Protein AF-A0A1G2U5M7-F1 (afdb_monomer)

Organism: NCBI:txid1802760

pLDDT: mean 79.92, std 21.16, range [31.88, 98.44]

Secondary structure (DSSP, 8-state):
--------GGGTHHHHHHHHHS----------------S-TTSTTTTTGGG---------S--HHHHHHHHHHHTTTS--HHHHHHHHHHHHTTT---HHHHHHHHHHHHT--HHHHHH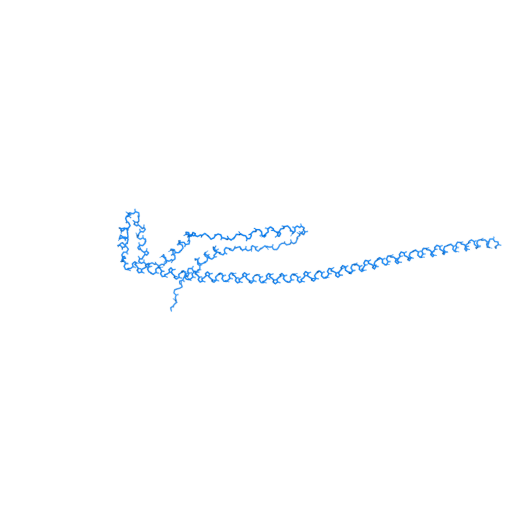HHHHHHHHHHHHHHHHHHHHHHHHHHHHHHHHHHHHHHHHHHHHHHHHHHHHHHHHHHHHHHHHHHHHHHHHHHHHHHHHHHHHHHHHHHHHHHHHHHHHHHHHHSTT-

Foldseek 3Di:
DDDPPPVDPCVPVVVVVCCVVVVDPPVPPDPDDDDDDDDDPPPVVVVVVVPPPCPDDPDPDDDPVNVVSLCCVLPVVDPFLQNQLVVQLVVCCVPDVDPVVSSVRSCVVSVHDPVRNVVRVVSSVVVSVVVVVVSVVSVVVSVVVVVVVVVVVVVVVVVVVVVVVVVVVVVVVVVVVVVVVVVVVVVVVVVVVVVVVVVVVVVVVVVVVVVVVVVVVVVVCCVVVVVD

Radius of gyration: 48.03 Å; Cα contacts (8 Å, |Δi|>4): 58; chains: 1; bounding box: 106×24×148 Å

Structure (mmCIF, N/CA/C/O backbone):
data_AF-A0A1G2U5M7-F1
#
_entry.id   AF-A0A1G2U5M7-F1
#
loop_
_atom_site.group_PDB
_atom_site.id
_atom_site.type_symbol
_atom_site.label_atom_id
_atom_site.label_alt_id
_atom_site.label_comp_id
_atom_site.label_asym_id
_atom_site.label_entity_id
_atom_site.label_seq_id
_atom_site.pdbx_PDB_ins_code
_atom_site.Cartn_x
_atom_site.Cartn_y
_atom_site.Cartn_z
_atom_site.occupancy
_atom_site.B_iso_or_equiv
_atom_site.auth_seq_id
_atom_site.auth_comp_id
_atom_site.auth_asym_id
_atom_site.auth_atom_id
_atom_site.pdbx_PDB_model_num
ATOM 1 N N . MET A 1 1 ? 45.749 12.597 -20.456 1.00 40.00 1 MET A N 1
ATOM 2 C CA . MET A 1 1 ? 44.777 13.029 -21.480 1.00 40.00 1 MET A CA 1
ATOM 3 C C . MET A 1 1 ? 43.403 12.577 -21.020 1.00 40.00 1 M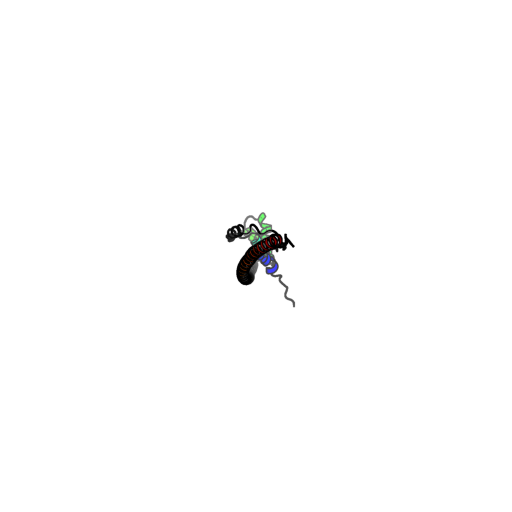ET A C 1
ATOM 5 O O . MET A 1 1 ? 43.297 11.403 -20.693 1.00 40.00 1 MET A O 1
ATOM 9 N N . PRO A 1 2 ? 42.412 13.470 -20.883 1.00 36.81 2 PRO A N 1
ATOM 10 C CA . PRO A 1 2 ? 41.055 13.068 -20.527 1.00 36.81 2 PRO A CA 1
ATOM 11 C C . PRO A 1 2 ? 40.401 12.361 -21.722 1.00 36.81 2 PRO A C 1
ATOM 13 O O . PRO A 1 2 ? 40.447 12.878 -22.838 1.00 36.81 2 PRO A O 1
ATOM 16 N N . GLU A 1 3 ? 39.835 11.175 -21.492 1.00 31.88 3 GLU A N 1
ATOM 17 C CA . GLU A 1 3 ? 38.978 10.489 -22.464 1.00 31.88 3 GLU A CA 1
ATOM 18 C C . GLU A 1 3 ? 37.832 11.419 -22.890 1.00 31.88 3 GLU A C 1
ATOM 20 O O . GLU A 1 3 ? 37.234 12.083 -22.034 1.00 31.88 3 GLU A O 1
ATOM 25 N N . PRO A 1 4 ? 37.495 11.491 -24.190 1.00 43.81 4 PRO A N 1
ATOM 26 C CA . PRO A 1 4 ? 36.285 12.169 -24.610 1.00 43.81 4 PRO A CA 1
ATOM 27 C C . PRO A 1 4 ? 35.100 11.427 -23.992 1.00 43.81 4 PRO A C 1
ATOM 29 O O . PRO A 1 4 ? 34.838 10.273 -24.322 1.00 43.81 4 PRO A O 1
ATOM 32 N N . GLN A 1 5 ? 34.395 12.103 -23.083 1.00 42.69 5 GLN A N 1
ATOM 33 C CA . GLN A 1 5 ? 33.108 11.669 -22.555 1.00 42.69 5 GLN A CA 1
ATOM 34 C C . GLN A 1 5 ? 32.129 11.548 -23.731 1.00 42.69 5 GLN A C 1
ATOM 36 O O . GLN A 1 5 ? 31.425 12.504 -24.065 1.00 42.69 5 GLN A O 1
ATOM 41 N N . ARG A 1 6 ? 32.098 10.381 -24.388 1.00 46.59 6 ARG A N 1
ATOM 42 C CA . ARG A 1 6 ? 30.953 9.956 -25.192 1.00 46.59 6 ARG A CA 1
ATOM 43 C C . ARG A 1 6 ? 29.777 9.990 -24.222 1.00 46.59 6 ARG A C 1
ATOM 45 O O . ARG A 1 6 ? 29.725 9.205 -23.280 1.00 46.59 6 ARG A O 1
ATOM 52 N N . LYS A 1 7 ? 28.910 10.995 -24.367 1.00 47.94 7 LYS A N 1
ATOM 53 C CA . LYS A 1 7 ? 27.639 11.075 -23.647 1.00 47.94 7 LYS A CA 1
ATOM 54 C C . LYS A 1 7 ? 26.853 9.847 -24.089 1.00 47.94 7 LYS A C 1
ATOM 56 O O . LYS A 1 7 ? 26.263 9.881 -25.158 1.00 47.94 7 LYS A O 1
ATOM 61 N N . SER A 1 8 ? 26.958 8.761 -23.328 1.00 50.66 8 SER A N 1
ATOM 62 C CA . SER A 1 8 ? 26.347 7.490 -23.680 1.00 50.66 8 SER A CA 1
ATOM 63 C C . SER A 1 8 ? 24.843 7.683 -23.863 1.00 50.66 8 SER A C 1
ATOM 65 O O . SER A 1 8 ? 24.171 8.328 -23.046 1.00 50.66 8 SER A O 1
ATOM 67 N N . PHE A 1 9 ? 24.339 7.124 -24.960 1.00 49.38 9 PHE A N 1
ATOM 68 C CA . PHE A 1 9 ? 22.936 6.967 -25.344 1.00 49.38 9 PHE A CA 1
ATOM 69 C C . PHE A 1 9 ? 21.996 6.661 -24.161 1.00 49.38 9 PHE A C 1
ATOM 71 O O . PHE A 1 9 ? 20.859 7.140 -24.100 1.00 49.38 9 PHE A O 1
ATOM 78 N N . LEU A 1 10 ? 22.512 5.965 -23.145 1.00 50.44 10 LEU A N 1
ATOM 79 C CA . LEU A 1 10 ? 21.854 5.624 -21.883 1.00 50.44 10 LEU A CA 1
ATOM 80 C C . LEU A 1 10 ? 21.209 6.804 -21.134 1.00 50.44 10 LEU A C 1
ATOM 82 O O . LEU A 1 10 ? 20.268 6.577 -20.375 1.00 50.44 10 LEU A O 1
ATOM 86 N N . ARG A 1 11 ? 21.646 8.054 -21.350 1.00 54.47 11 ARG A N 1
ATOM 87 C CA . ARG A 1 11 ? 21.034 9.221 -20.687 1.00 54.47 11 ARG A CA 1
ATOM 88 C C . ARG A 1 11 ? 19.857 9.846 -21.441 1.00 54.47 11 ARG A C 1
ATOM 90 O O . ARG A 1 11 ? 19.171 10.675 -20.868 1.00 54.47 11 ARG A O 1
ATOM 97 N N . ARG A 1 12 ? 19.629 9.515 -22.717 1.00 53.28 12 ARG A N 1
ATOM 98 C CA . ARG A 1 12 ? 18.484 10.049 -23.486 1.00 53.28 12 ARG A CA 1
ATOM 99 C C . ARG A 1 12 ? 17.616 8.943 -24.066 1.00 53.28 12 ARG A C 1
ATOM 101 O O . ARG A 1 12 ? 16.429 8.926 -23.775 1.00 53.28 12 ARG A O 1
ATOM 108 N N . GLY A 1 13 ? 18.195 7.992 -24.797 1.00 51.25 13 GLY A N 1
ATOM 109 C CA . GLY A 1 13 ? 17.457 6.840 -25.320 1.00 51.25 13 GLY A CA 1
ATOM 110 C C . GLY A 1 13 ? 17.006 5.908 -24.198 1.00 51.25 13 GLY A C 1
ATOM 111 O O . GLY A 1 13 ? 15.822 5.615 -24.072 1.00 51.25 13 GLY A O 1
ATOM 112 N N . GLY A 1 14 ? 17.923 5.539 -23.297 1.00 53.62 14 GLY A N 1
ATOM 113 C CA . GLY A 1 14 ? 17.607 4.685 -22.144 1.00 53.62 14 GLY A CA 1
ATOM 114 C C . GLY A 1 14 ? 16.576 5.286 -21.177 1.00 53.62 14 GLY A C 1
ATOM 115 O O . GLY A 1 14 ? 15.790 4.550 -20.587 1.00 53.62 14 GLY A O 1
ATOM 116 N N . GLU A 1 15 ? 16.532 6.615 -21.029 1.00 52.75 15 GLU A N 1
ATOM 117 C CA . GLU A 1 15 ? 15.496 7.298 -20.239 1.00 52.75 15 GLU A CA 1
ATOM 118 C C . GLU A 1 15 ? 14.129 7.283 -20.935 1.00 52.75 15 GLU A C 1
ATOM 120 O O . GLU A 1 15 ? 13.130 7.020 -20.271 1.00 52.75 15 GLU A O 1
ATOM 125 N N . ILE A 1 16 ? 14.075 7.489 -22.257 1.00 56.78 16 ILE A N 1
ATOM 126 C CA . ILE A 1 16 ? 12.822 7.441 -23.029 1.00 56.78 16 ILE A CA 1
ATOM 127 C C . ILE A 1 16 ? 12.230 6.022 -23.006 1.00 56.78 16 ILE A C 1
ATOM 129 O O . ILE A 1 16 ? 11.067 5.864 -22.645 1.00 56.78 16 ILE A O 1
ATOM 133 N N . PHE A 1 17 ? 13.028 4.982 -23.274 1.00 54.44 17 PHE A N 1
ATOM 134 C CA . PHE A 1 17 ? 12.552 3.589 -23.253 1.00 54.44 17 PHE A CA 1
ATOM 135 C C . PHE A 1 17 ? 12.137 3.108 -21.871 1.00 54.44 17 PHE A C 1
ATOM 137 O O . PHE A 1 17 ? 11.126 2.425 -21.717 1.00 54.44 17 PHE A O 1
ATOM 144 N N . ALA A 1 18 ? 12.903 3.459 -20.845 1.00 53.69 18 ALA A N 1
ATOM 145 C CA . ALA A 1 18 ? 12.560 3.049 -19.498 1.00 53.69 18 ALA A CA 1
ATOM 146 C C . ALA A 1 18 ? 11.332 3.784 -18.959 1.00 53.69 18 ALA A C 1
ATOM 148 O O . ALA A 1 18 ? 10.565 3.172 -18.228 1.00 53.69 18 ALA A O 1
ATOM 149 N N . ASN A 1 19 ? 11.114 5.050 -19.328 1.00 51.84 19 ASN A N 1
ATOM 150 C CA . ASN A 1 19 ? 9.884 5.756 -18.972 1.00 51.84 19 ASN A CA 1
ATOM 151 C C . ASN A 1 19 ? 8.669 5.208 -19.739 1.00 51.84 19 ASN A C 1
ATOM 153 O O . ASN A 1 19 ? 7.574 5.209 -19.186 1.00 51.84 19 ASN A O 1
ATOM 157 N N . LEU A 1 20 ? 8.865 4.696 -20.961 1.00 51.81 20 LEU A N 1
ATOM 158 C CA . LEU A 1 20 ? 7.811 4.089 -21.782 1.00 51.81 20 LEU A CA 1
ATOM 159 C C . LEU A 1 20 ? 7.401 2.687 -21.289 1.00 51.81 20 LEU A C 1
ATOM 161 O O . LEU A 1 20 ? 6.227 2.342 -21.307 1.00 51.81 20 LEU A O 1
ATOM 165 N N . ILE A 1 21 ? 8.352 1.873 -20.816 1.00 54.41 21 ILE A N 1
ATOM 166 C CA . ILE A 1 21 ? 8.077 0.514 -20.303 1.00 54.41 21 ILE A CA 1
ATOM 167 C C . ILE A 1 21 ? 7.662 0.530 -18.820 1.00 54.41 21 ILE A C 1
ATOM 169 O O . ILE A 1 21 ? 6.939 -0.357 -18.367 1.00 54.41 21 ILE A O 1
ATOM 173 N N . LEU A 1 22 ? 8.118 1.518 -18.042 1.00 54.53 22 LEU A N 1
ATOM 174 C CA . LEU A 1 22 ? 7.870 1.609 -16.598 1.00 54.53 22 LEU A CA 1
ATOM 175 C C . LEU A 1 22 ? 6.906 2.732 -16.223 1.00 54.53 22 LEU A C 1
ATOM 177 O O . LEU A 1 22 ? 7.011 3.177 -15.075 1.00 54.53 22 LEU A O 1
ATOM 181 N N . GLU A 1 23 ? 6.027 3.161 -17.150 1.00 51.38 23 GLU A N 1
ATOM 182 C CA . GLU A 1 23 ? 5.017 4.214 -16.957 1.00 51.38 23 GLU A CA 1
ATOM 183 C C . GLU A 1 23 ? 4.636 4.316 -15.483 1.00 51.38 23 GLU A C 1
ATOM 185 O O . GLU A 1 23 ? 4.015 3.431 -14.881 1.00 51.38 23 GLU A O 1
ATOM 190 N N . GLU A 1 24 ? 5.164 5.367 -14.863 1.00 46.72 24 GLU A N 1
ATOM 191 C CA . GLU A 1 24 ? 4.947 5.626 -13.464 1.00 46.72 24 GLU A CA 1
ATOM 192 C C . GLU A 1 24 ? 3.478 6.002 -13.308 1.00 46.72 24 GLU A C 1
ATOM 194 O O . GLU A 1 24 ? 3.089 7.151 -13.507 1.00 46.72 24 GLU A O 1
ATOM 199 N N . GLU A 1 25 ? 2.663 5.064 -12.826 1.00 40.78 25 GLU A N 1
ATOM 200 C CA . GLU A 1 25 ? 1.626 5.442 -11.877 1.00 40.78 25 GLU A CA 1
ATOM 201 C C . GLU A 1 25 ? 2.349 6.053 -10.672 1.00 40.78 25 GLU A C 1
ATOM 203 O O . GLU A 1 25 ? 2.645 5.390 -9.675 1.00 40.78 25 GLU A O 1
ATOM 208 N N . THR A 1 26 ? 2.713 7.333 -10.776 1.00 36.50 26 THR A N 1
ATOM 209 C CA . THR A 1 26 ? 3.029 8.131 -9.605 1.00 36.50 26 THR A CA 1
ATOM 210 C C . THR A 1 26 ? 1.770 8.090 -8.748 1.00 36.50 26 THR A C 1
ATOM 212 O O . THR A 1 26 ? 0.733 8.598 -9.193 1.00 36.50 26 THR A O 1
ATOM 215 N N . PRO A 1 27 ? 1.790 7.504 -7.538 1.00 37.81 27 PRO A N 1
ATOM 216 C CA . PRO A 1 27 ? 0.689 7.717 -6.630 1.00 37.81 27 PRO A CA 1
ATOM 217 C C . PRO A 1 27 ? 0.758 9.202 -6.291 1.00 37.81 27 PRO A C 1
ATOM 219 O O . PRO A 1 27 ? 1.658 9.641 -5.573 1.00 37.81 27 PRO A O 1
ATOM 222 N N . THR A 1 28 ? -0.150 9.996 -6.860 1.00 34.75 28 THR A N 1
ATOM 223 C CA . THR A 1 28 ? -0.371 11.373 -6.432 1.00 34.75 28 THR A CA 1
ATOM 224 C C . THR A 1 28 ? -0.497 11.338 -4.919 1.00 34.75 28 THR A C 1
ATOM 226 O O . THR A 1 28 ? -1.450 10.760 -4.391 1.00 34.75 28 THR A O 1
ATOM 229 N N . ALA A 1 29 ? 0.504 11.893 -4.235 1.00 40.34 29 ALA A N 1
ATOM 230 C CA . ALA A 1 29 ? 0.526 12.038 -2.795 1.00 40.34 29 ALA A CA 1
ATOM 231 C C . ALA A 1 29 ? -0.692 12.878 -2.400 1.00 40.34 29 ALA A C 1
ATOM 233 O O . ALA A 1 29 ? -0.689 14.108 -2.479 1.00 40.34 29 ALA A O 1
ATOM 234 N N . GLY A 1 30 ? -1.773 12.184 -2.049 1.00 36.53 30 GLY A N 1
ATOM 235 C CA . GLY A 1 30 ? -2.997 12.778 -1.556 1.00 36.53 30 GLY A CA 1
ATOM 236 C C . GLY A 1 30 ? -2.672 13.543 -0.286 1.00 36.53 30 GLY A C 1
ATOM 237 O O . GLY A 1 30 ? -2.309 12.955 0.732 1.00 36.53 30 GLY A O 1
ATOM 238 N N . LYS A 1 31 ? -2.789 14.870 -0.367 1.00 37.09 31 LYS A N 1
ATOM 239 C CA . LYS A 1 31 ? -2.815 15.762 0.788 1.00 37.09 31 LYS A CA 1
ATOM 240 C C . LYS A 1 31 ? -3.774 15.192 1.831 1.00 37.09 31 LYS A C 1
ATOM 242 O O . LYS A 1 31 ? -4.974 15.085 1.587 1.00 37.09 31 LYS A O 1
ATOM 247 N N . SER A 1 32 ? -3.221 14.876 2.997 1.00 41.19 32 SER A N 1
ATOM 248 C CA . SER A 1 32 ? -3.971 14.667 4.228 1.00 41.19 32 SER A CA 1
ATOM 249 C C . SER A 1 32 ? -4.793 15.923 4.521 1.00 41.19 32 SER A C 1
ATOM 251 O O . SER A 1 32 ? -4.252 16.967 4.884 1.00 41.19 32 SER A O 1
ATOM 253 N N . ALA A 1 33 ? -6.105 15.822 4.319 1.00 38.72 33 ALA A N 1
ATOM 254 C CA . ALA A 1 33 ? -7.089 16.756 4.831 1.00 38.72 33 ALA A CA 1
ATOM 255 C C . ALA A 1 33 ? -8.071 15.974 5.709 1.00 38.72 33 ALA A C 1
ATOM 257 O O . ALA A 1 33 ? -8.880 15.194 5.223 1.00 38.72 33 ALA A O 1
ATOM 258 N N . SER A 1 34 ? -7.905 16.184 7.015 1.00 38.38 34 SER A N 1
ATOM 259 C CA . SER A 1 34 ? -8.917 16.295 8.069 1.00 38.38 34 SER A CA 1
ATOM 260 C C . SER A 1 34 ? -10.208 15.462 7.987 1.00 38.38 34 SER A C 1
ATOM 262 O O . SER A 1 34 ? -11.036 15.595 7.093 1.00 38.38 34 SER A O 1
ATOM 264 N N . ALA A 1 35 ? -10.423 14.726 9.077 1.00 47.53 35 ALA A N 1
ATOM 265 C CA . ALA A 1 35 ? -11.611 13.990 9.486 1.00 47.53 35 ALA A CA 1
ATOM 266 C C . ALA A 1 35 ? -12.972 14.666 9.213 1.00 47.53 35 ALA A C 1
ATOM 268 O O . ALA A 1 35 ? -13.198 15.797 9.637 1.00 47.53 35 ALA A O 1
ATOM 269 N N . ALA A 1 36 ? -13.914 13.896 8.649 1.00 42.38 36 ALA A N 1
ATOM 270 C CA . ALA A 1 36 ? -15.304 13.785 9.113 1.00 42.38 36 ALA A CA 1
ATOM 271 C C . ALA A 1 36 ? -16.075 12.689 8.341 1.00 42.38 36 ALA A C 1
ATOM 273 O O . ALA A 1 36 ? -15.979 12.588 7.124 1.00 42.38 36 ALA A O 1
ATOM 274 N N . LYS A 1 37 ? -16.927 11.960 9.079 1.00 41.28 37 LYS A N 1
ATOM 275 C CA . LYS A 1 37 ? -18.008 11.042 8.650 1.00 41.28 37 LYS A CA 1
ATOM 276 C C . LYS A 1 37 ? -17.642 9.617 8.208 1.00 41.28 37 LYS A C 1
ATOM 278 O O . LYS A 1 37 ? -17.597 9.257 7.038 1.00 41.28 37 LYS A O 1
ATOM 283 N N . SER A 1 38 ? -17.592 8.758 9.224 1.00 52.31 38 SER A N 1
ATOM 284 C CA . SER A 1 38 ? -17.887 7.327 9.173 1.00 52.31 38 SER A CA 1
ATOM 285 C C . SER A 1 38 ? -19.385 7.060 8.947 1.00 52.31 38 SER A C 1
ATOM 287 O O . SER A 1 38 ? -20.169 7.166 9.886 1.00 52.31 38 SER A O 1
ATOM 289 N N . ALA A 1 39 ? -19.776 6.691 7.724 1.00 44.97 39 ALA A N 1
ATOM 290 C CA . ALA A 1 39 ? -20.936 5.836 7.414 1.00 44.97 39 ALA A CA 1
ATOM 291 C C . ALA A 1 39 ? -20.975 5.577 5.895 1.00 44.97 39 ALA A C 1
ATOM 293 O O . ALA A 1 39 ? -21.587 6.333 5.151 1.00 44.97 39 ALA A O 1
ATOM 294 N N . GLY A 1 40 ? -20.280 4.538 5.420 1.00 43.59 40 GLY A N 1
ATOM 295 C CA . GLY A 1 40 ? -20.308 4.167 3.993 1.00 43.59 40 GLY A CA 1
ATOM 296 C C . GLY A 1 40 ? -19.168 3.272 3.493 1.00 43.59 40 GLY A C 1
ATOM 297 O O . GLY A 1 40 ? -19.165 2.870 2.337 1.00 43.59 40 GLY A O 1
ATOM 298 N N . ALA A 1 41 ? -18.200 2.915 4.340 1.00 46.66 41 ALA A N 1
ATOM 299 C CA . ALA A 1 41 ? -16.942 2.299 3.902 1.00 46.66 41 ALA A CA 1
ATOM 300 C C . ALA A 1 41 ? -16.976 0.775 3.631 1.00 46.66 41 ALA A C 1
ATOM 302 O O . ALA A 1 41 ? -15.917 0.171 3.502 1.00 46.66 41 ALA A O 1
ATOM 303 N N . ARG A 1 42 ? -18.147 0.122 3.546 1.00 49.59 42 ARG A N 1
ATOM 304 C CA . ARG A 1 42 ? -18.215 -1.336 3.287 1.00 49.59 42 ARG A CA 1
ATOM 305 C C . ARG A 1 42 ? -18.451 -1.725 1.827 1.00 49.59 42 ARG A C 1
ATOM 307 O O . ARG A 1 42 ? -18.170 -2.864 1.480 1.00 49.59 42 ARG A O 1
ATOM 314 N N . THR A 1 43 ? -18.871 -0.803 0.962 1.00 46.91 43 THR A N 1
ATOM 315 C CA . THR A 1 43 ? -19.163 -1.124 -0.450 1.00 46.91 43 THR A CA 1
ATOM 316 C C . THR A 1 43 ? -18.031 -0.739 -1.411 1.00 46.91 43 THR A C 1
ATOM 318 O O . THR A 1 43 ? -17.948 -1.285 -2.501 1.00 46.91 43 THR A O 1
ATOM 321 N N . ALA A 1 44 ? -17.102 0.132 -1.000 1.00 47.62 44 ALA A N 1
ATOM 322 C CA . ALA A 1 44 ? -16.028 0.632 -1.869 1.00 47.62 44 ALA A CA 1
ATOM 323 C C . ALA A 1 44 ? -14.781 -0.278 -1.954 1.00 47.62 44 ALA A C 1
ATOM 325 O O . ALA A 1 44 ? -13.897 -0.031 -2.770 1.00 47.62 44 ALA A O 1
ATOM 326 N N . VAL A 1 45 ? -14.682 -1.321 -1.118 1.00 48.78 45 VAL A N 1
ATOM 327 C CA . VAL A 1 45 ? -13.509 -2.221 -1.100 1.00 48.78 45 VAL A CA 1
ATOM 328 C C . VAL A 1 45 ? -13.635 -3.350 -2.132 1.00 48.78 45 VAL A C 1
ATOM 330 O O . VAL A 1 45 ? -12.617 -3.821 -2.629 1.00 48.78 45 VAL A O 1
ATOM 333 N N . MET A 1 46 ? -14.854 -3.744 -2.527 1.00 48.47 46 MET A N 1
ATOM 334 C CA . MET A 1 46 ? -15.039 -4.772 -3.565 1.00 48.47 46 MET A CA 1
ATOM 335 C C . MET A 1 46 ? -14.902 -4.240 -4.997 1.00 48.47 46 MET A C 1
ATOM 337 O O . MET A 1 46 ? -14.482 -4.995 -5.867 1.00 48.47 46 MET A O 1
ATOM 341 N N . ASP A 1 47 ? -15.143 -2.949 -5.236 1.00 39.94 47 ASP A N 1
ATOM 342 C CA . ASP A 1 47 ? -15.068 -2.372 -6.590 1.00 39.94 47 ASP A CA 1
ATOM 343 C C . ASP A 1 47 ? -13.625 -2.173 -7.096 1.00 39.94 47 ASP A C 1
ATOM 345 O O . ASP A 1 47 ? -13.380 -2.098 -8.296 1.00 39.94 47 ASP A O 1
ATOM 349 N N . ARG A 1 48 ? -12.627 -2.151 -6.199 1.00 48.53 48 ARG A N 1
ATOM 350 C CA . ARG A 1 48 ? -11.205 -2.033 -6.584 1.00 48.53 48 ARG A CA 1
ATOM 351 C C . ARG A 1 48 ? -10.534 -3.359 -6.938 1.00 48.53 48 ARG A C 1
ATOM 353 O O . ARG A 1 48 ? -9.450 -3.349 -7.512 1.00 48.53 48 ARG A O 1
ATOM 360 N N . VAL A 1 49 ? -11.153 -4.498 -6.623 1.00 47.22 49 VAL A N 1
ATOM 361 C CA . VAL A 1 49 ? -10.594 -5.820 -6.964 1.00 47.22 49 VAL A CA 1
ATOM 362 C C . VAL A 1 49 ? -10.845 -6.168 -8.441 1.00 47.22 49 VAL A C 1
ATOM 364 O O . VAL A 1 49 ? -10.115 -6.975 -9.006 1.00 47.22 49 VAL A O 1
ATOM 367 N N . ALA A 1 50 ? -11.795 -5.498 -9.104 1.00 43.03 50 ALA A N 1
ATOM 368 C CA . ALA A 1 50 ? -12.152 -5.742 -10.504 1.00 43.03 50 ALA A CA 1
ATOM 369 C C . ALA A 1 50 ? -11.255 -5.032 -11.545 1.00 43.03 50 ALA A C 1
ATOM 371 O O . ALA A 1 50 ? -11.401 -5.278 -12.737 1.00 43.03 50 ALA A O 1
ATOM 372 N N . GLN A 1 51 ? -10.315 -4.173 -11.132 1.00 46.56 51 GLN A N 1
ATOM 373 C CA . GLN A 1 51 ? -9.452 -3.399 -12.045 1.00 46.56 51 GLN A CA 1
ATOM 374 C C . GLN A 1 51 ? -8.064 -4.017 -12.294 1.00 46.56 51 GLN A C 1
ATOM 376 O O . GLN A 1 51 ? -7.192 -3.370 -12.865 1.00 46.56 51 GLN A O 1
ATOM 381 N N . ARG A 1 52 ? -7.832 -5.268 -11.875 1.00 45.28 52 ARG A N 1
ATOM 382 C CA . ARG A 1 52 ? -6.490 -5.875 -11.844 1.00 45.28 52 ARG A CA 1
ATOM 383 C C . ARG A 1 52 ? -6.181 -6.845 -12.992 1.00 45.28 52 ARG A C 1
ATOM 385 O O . ARG A 1 52 ? -5.327 -7.701 -12.819 1.00 45.28 52 ARG A O 1
ATOM 392 N N . ASP A 1 53 ? -6.832 -6.681 -14.142 1.00 40.19 53 ASP A N 1
ATOM 393 C CA . ASP A 1 53 ? -6.599 -7.492 -15.352 1.00 40.19 53 ASP A CA 1
ATOM 394 C C . ASP A 1 53 ? -6.354 -6.627 -16.606 1.00 40.19 53 ASP A C 1
ATOM 396 O O . ASP A 1 53 ? -6.844 -6.904 -17.698 1.00 40.19 53 ASP A O 1
ATOM 400 N N . MET A 1 54 ? -5.547 -5.569 -16.480 1.00 44.47 54 MET A N 1
ATOM 401 C CA . MET A 1 54 ? -4.843 -4.993 -17.635 1.00 44.47 54 MET A CA 1
ATOM 402 C C . MET A 1 54 ? -3.410 -5.519 -17.657 1.00 44.47 54 MET A C 1
ATOM 404 O O . MET A 1 54 ? -2.448 -4.807 -17.383 1.00 44.47 54 MET A O 1
ATOM 408 N N . VAL A 1 55 ? -3.266 -6.808 -17.975 1.00 46.09 55 VAL A N 1
ATOM 409 C CA . VAL A 1 55 ? -1.993 -7.324 -18.486 1.00 46.09 55 VAL A CA 1
ATOM 410 C C . VAL A 1 55 ? -1.790 -6.653 -19.840 1.00 46.09 55 VAL A C 1
ATOM 412 O O . VAL A 1 55 ? -2.522 -6.924 -20.792 1.00 46.09 55 VAL A O 1
ATOM 415 N N . SER A 1 56 ? -0.859 -5.700 -19.867 1.00 50.91 56 SER A N 1
ATOM 416 C CA . SER A 1 56 ? -0.524 -4.895 -21.036 1.00 50.91 56 SER A CA 1
ATOM 417 C C . SER A 1 56 ? -0.310 -5.801 -22.249 1.00 50.91 56 SER A C 1
ATOM 419 O O . SER A 1 56 ? 0.502 -6.730 -22.210 1.00 50.91 56 SER A O 1
ATOM 421 N N . ARG A 1 57 ? -1.093 -5.576 -23.308 1.00 50.97 57 ARG A N 1
ATOM 422 C CA . ARG A 1 57 ? -0.902 -6.252 -24.591 1.00 50.97 57 ARG A CA 1
ATOM 423 C C . ARG A 1 57 ? 0.407 -5.725 -25.159 1.00 50.97 57 ARG A C 1
ATOM 425 O O . ARG A 1 57 ? 0.492 -4.553 -25.507 1.00 50.97 57 ARG A O 1
ATOM 432 N N . VAL A 1 58 ? 1.421 -6.580 -25.211 1.00 53.19 58 VAL A N 1
ATOM 433 C CA . VAL A 1 58 ? 2.663 -6.283 -25.924 1.00 53.19 58 VAL A CA 1
ATOM 434 C C . VAL A 1 58 ? 2.285 -6.080 -27.390 1.00 53.19 58 VAL A C 1
ATOM 436 O O . VAL A 1 58 ? 1.759 -6.992 -28.026 1.00 53.19 58 VAL A O 1
ATOM 439 N N . HIS A 1 59 ? 2.459 -4.862 -27.895 1.00 55.00 59 HIS A N 1
ATOM 440 C CA . HIS A 1 59 ? 2.382 -4.602 -29.324 1.00 55.00 59 HIS A CA 1
ATOM 441 C C . HIS A 1 59 ? 3.692 -5.096 -29.943 1.00 55.00 59 HIS A C 1
ATOM 443 O O . HIS A 1 59 ? 4.748 -4.538 -29.671 1.00 55.00 59 HIS A O 1
ATOM 449 N N . ASP A 1 60 ? 3.619 -6.140 -30.771 1.00 57.53 60 ASP A N 1
ATOM 450 C CA . ASP A 1 60 ? 4.756 -6.685 -31.535 1.00 57.53 60 ASP A CA 1
ATOM 451 C C . ASP A 1 60 ? 5.180 -5.772 -32.712 1.00 57.53 60 ASP A C 1
ATOM 453 O O . ASP A 1 60 ? 5.877 -6.201 -33.633 1.00 57.53 60 ASP A O 1
ATOM 457 N N . GLU A 1 61 ? 4.740 -4.513 -32.724 1.00 76.38 61 GLU A N 1
ATOM 458 C CA . GLU A 1 61 ? 5.047 -3.556 -33.783 1.00 76.38 61 GLU A CA 1
ATOM 459 C C . GLU A 1 61 ? 6.319 -2.774 -33.446 1.00 76.38 61 GLU A C 1
ATOM 461 O O . GLU A 1 61 ? 6.536 -2.350 -32.310 1.00 76.38 61 GLU A O 1
ATOM 466 N N . VAL A 1 62 ? 7.180 -2.584 -34.451 1.00 75.12 62 VAL A N 1
ATOM 467 C CA . VAL A 1 62 ? 8.352 -1.714 -34.324 1.00 75.12 62 VAL A CA 1
ATOM 468 C C . VAL A 1 62 ? 7.855 -0.279 -34.256 1.00 75.12 62 VAL A C 1
ATOM 470 O O . VAL A 1 62 ? 7.366 0.263 -35.246 1.00 75.12 62 VAL A O 1
ATOM 473 N N . ASP A 1 63 ? 7.991 0.322 -33.084 1.00 81.19 63 ASP A N 1
ATOM 474 C CA . ASP A 1 63 ? 7.687 1.726 -32.866 1.00 81.19 63 ASP A CA 1
ATOM 475 C C . ASP A 1 63 ? 8.573 2.618 -33.763 1.00 81.19 63 ASP A C 1
ATOM 477 O O . ASP A 1 63 ? 9.796 2.449 -33.841 1.00 81.19 63 ASP A O 1
ATOM 481 N N . ALA A 1 64 ? 7.944 3.533 -34.503 1.00 81.69 64 ALA A N 1
ATOM 482 C CA . ALA A 1 64 ? 8.632 4.359 -35.495 1.00 81.69 64 ALA A CA 1
ATOM 483 C C . ALA A 1 64 ? 9.652 5.298 -34.834 1.00 81.69 64 ALA A C 1
ATOM 485 O O . ALA A 1 64 ? 10.760 5.458 -35.352 1.00 81.69 64 ALA A O 1
ATOM 486 N N . ASP A 1 65 ? 9.314 5.830 -33.658 1.00 79.06 65 ASP A N 1
ATOM 487 C CA . ASP A 1 65 ? 10.186 6.713 -32.883 1.00 79.06 65 ASP A CA 1
ATOM 488 C C . ASP A 1 65 ? 11.424 5.948 -32.386 1.00 79.06 65 ASP A C 1
ATOM 490 O O . ASP A 1 65 ? 12.549 6.450 -32.429 1.00 79.06 65 ASP A O 1
ATOM 494 N N . THR A 1 66 ? 11.238 4.686 -31.991 1.00 78.81 66 THR A N 1
ATOM 495 C CA . THR A 1 66 ? 12.312 3.759 -31.612 1.00 78.81 66 THR A CA 1
ATOM 496 C C . THR A 1 66 ? 13.288 3.509 -32.753 1.00 78.81 66 THR A C 1
ATOM 498 O O . THR A 1 66 ? 14.507 3.567 -32.562 1.00 78.81 66 THR A O 1
ATOM 501 N N . LEU A 1 67 ? 12.765 3.232 -33.948 1.00 83.62 67 LEU A N 1
ATOM 502 C CA . LEU A 1 67 ? 13.592 3.002 -35.126 1.00 83.62 67 LEU A CA 1
ATOM 503 C C . LEU A 1 67 ? 14.349 4.272 -35.532 1.00 83.62 67 LEU A C 1
ATOM 505 O O . LEU A 1 67 ? 15.536 4.196 -35.857 1.00 83.62 67 LEU A O 1
ATOM 509 N N . GLU A 1 68 ? 13.693 5.434 -35.484 1.00 84.12 68 GLU A N 1
ATOM 510 C CA . GLU A 1 68 ? 14.324 6.717 -35.791 1.00 84.12 68 GLU A CA 1
ATOM 511 C C . GLU A 1 68 ? 15.443 7.047 -34.793 1.00 84.12 68 GLU A C 1
ATOM 513 O O . GLU A 1 68 ? 16.550 7.397 -35.209 1.00 84.12 68 GLU A O 1
ATOM 518 N N . ALA A 1 69 ? 15.204 6.866 -33.492 1.00 80.81 69 ALA A N 1
ATOM 519 C CA . ALA A 1 69 ? 16.214 7.081 -32.458 1.00 80.81 69 ALA A CA 1
ATOM 520 C C . ALA A 1 69 ? 17.434 6.164 -32.651 1.00 80.81 69 ALA A C 1
ATOM 522 O O . ALA A 1 69 ? 18.577 6.619 -32.558 1.00 80.81 69 ALA A O 1
ATOM 523 N N . LEU A 1 70 ? 17.205 4.888 -32.980 1.00 83.38 70 LEU A N 1
ATOM 524 C CA . LEU A 1 70 ? 18.278 3.934 -33.254 1.00 83.38 70 LEU A CA 1
ATOM 525 C C . LEU A 1 70 ? 19.061 4.311 -34.519 1.00 83.38 70 LEU A C 1
ATOM 527 O O . LEU A 1 70 ? 20.285 4.204 -34.542 1.00 83.38 70 LEU A O 1
ATOM 531 N N . HIS A 1 71 ? 18.380 4.784 -35.564 1.00 83.88 71 HIS A N 1
ATOM 532 C CA . HIS A 1 71 ? 19.031 5.251 -36.785 1.00 83.88 71 HIS A CA 1
ATOM 533 C C . HIS A 1 71 ? 19.892 6.497 -36.525 1.00 83.88 71 HIS A C 1
ATOM 535 O O . HIS A 1 71 ? 21.042 6.559 -36.966 1.00 83.88 71 HIS A O 1
ATOM 541 N N . GLN A 1 72 ? 19.382 7.471 -35.767 1.00 82.31 72 GLN A N 1
ATOM 542 C CA . GLN A 1 72 ? 20.150 8.659 -35.390 1.00 82.31 72 GLN A CA 1
ATOM 543 C C . GLN A 1 72 ? 21.405 8.294 -34.582 1.00 82.31 72 GLN A C 1
ATOM 545 O O . GLN A 1 72 ? 22.488 8.798 -34.879 1.00 82.31 72 GLN A O 1
ATOM 550 N N . GLU A 1 73 ? 21.295 7.382 -33.617 1.00 78.88 73 GLU A N 1
ATOM 551 C CA . GLU A 1 73 ? 22.421 7.039 -32.744 1.00 78.88 73 GLU A CA 1
ATOM 552 C C . GLU A 1 73 ? 23.420 6.079 -33.396 1.00 78.88 73 GLU A C 1
ATOM 554 O O . GLU A 1 73 ? 24.624 6.235 -33.242 1.00 78.88 73 GLU A O 1
ATOM 559 N N . VAL A 1 74 ? 22.967 5.072 -34.137 1.00 83.12 74 VAL A N 1
ATOM 560 C CA . VAL A 1 74 ? 23.873 4.052 -34.686 1.00 83.12 74 VAL A CA 1
ATOM 561 C C . VAL A 1 74 ? 24.441 4.487 -36.029 1.00 83.12 74 VAL A C 1
ATOM 563 O O . VAL A 1 74 ? 25.618 4.248 -36.308 1.00 83.12 74 VAL A O 1
ATOM 566 N N . VAL A 1 75 ? 23.617 5.100 -36.881 1.00 82.75 75 VAL A N 1
ATOM 567 C CA . VAL A 1 75 ? 24.010 5.463 -38.246 1.00 82.75 75 VAL A CA 1
ATOM 568 C C . VAL A 1 75 ? 24.546 6.887 -38.281 1.00 82.75 75 VAL A C 1
ATOM 570 O O . VAL A 1 75 ? 25.649 7.087 -38.775 1.00 82.75 75 VAL A O 1
ATOM 573 N N . LEU A 1 76 ? 23.826 7.869 -37.731 1.00 83.56 76 LEU A N 1
ATOM 574 C CA . LEU A 1 76 ? 24.193 9.286 -37.880 1.00 83.56 76 LEU A CA 1
ATOM 575 C C . LEU A 1 76 ? 25.204 9.806 -36.843 1.00 83.56 76 LEU A C 1
ATOM 577 O O . LEU A 1 76 ? 25.741 10.899 -37.032 1.00 83.56 76 LEU A O 1
ATOM 581 N N . SER A 1 77 ? 25.514 9.050 -35.784 1.00 80.94 77 SER A N 1
ATOM 582 C CA . SER A 1 77 ? 26.500 9.469 -34.771 1.00 80.94 77 SER A CA 1
ATOM 583 C C . SER A 1 77 ? 27.939 9.504 -35.286 1.00 80.94 77 SER A C 1
ATOM 585 O O . SER A 1 77 ? 28.758 10.280 -34.786 1.00 80.94 77 SER A O 1
ATOM 587 N N . GLU A 1 78 ? 28.260 8.693 -36.297 1.00 83.50 78 GLU A N 1
ATOM 588 C CA . GLU A 1 78 ? 29.586 8.636 -36.899 1.00 83.50 78 GLU A CA 1
ATOM 589 C C . GLU A 1 78 ? 29.542 9.076 -38.365 1.00 83.50 78 GLU A C 1
ATOM 591 O O . GLU A 1 78 ? 28.859 8.496 -39.206 1.00 83.50 78 GLU A O 1
ATOM 596 N N . HIS A 1 79 ? 30.348 10.081 -38.708 1.00 86.12 79 HIS A N 1
ATOM 597 C CA . HIS A 1 79 ? 30.518 10.514 -40.092 1.00 86.12 79 HIS A CA 1
ATOM 598 C C . HIS A 1 79 ? 31.440 9.534 -40.844 1.00 86.12 79 HIS A C 1
ATOM 600 O O . HIS A 1 79 ? 32.654 9.737 -40.940 1.00 86.12 79 HIS A O 1
ATOM 606 N N . THR A 1 80 ? 30.880 8.430 -41.338 1.00 90.88 80 THR A N 1
ATOM 607 C CA . THR A 1 80 ? 31.602 7.366 -42.048 1.00 90.88 80 THR A CA 1
ATOM 608 C C . THR A 1 80 ? 31.430 7.466 -43.567 1.00 90.88 80 THR A C 1
ATOM 610 O O . THR A 1 80 ? 30.572 8.183 -44.072 1.00 90.88 80 THR A O 1
ATOM 613 N N . ASP A 1 81 ? 32.218 6.696 -44.327 1.00 89.69 81 ASP A N 1
ATOM 614 C CA . ASP A 1 81 ? 32.001 6.548 -45.775 1.00 89.69 81 ASP A CA 1
ATOM 615 C C . ASP A 1 81 ? 30.569 6.077 -46.104 1.00 89.69 81 ASP A C 1
ATOM 617 O O . ASP A 1 81 ? 30.039 6.420 -47.158 1.00 89.69 81 ASP A O 1
ATOM 621 N N . PHE A 1 82 ? 29.934 5.312 -45.205 1.00 92.12 82 PHE A N 1
ATOM 622 C CA . PHE A 1 82 ? 28.560 4.845 -45.377 1.00 92.12 82 PHE A CA 1
ATOM 623 C C . PHE A 1 82 ? 27.536 5.971 -45.205 1.00 92.12 82 PHE A C 1
ATOM 625 O O . PHE A 1 82 ? 26.614 6.050 -46.010 1.00 92.12 82 PHE A O 1
ATOM 632 N N . THR A 1 83 ? 27.693 6.870 -44.228 1.00 91.88 83 THR A N 1
ATOM 633 C CA . THR A 1 83 ? 26.723 7.962 -44.024 1.00 91.88 83 THR A CA 1
ATOM 634 C C . THR A 1 83 ? 26.762 8.990 -45.148 1.00 91.88 83 THR A C 1
ATOM 636 O O . THR A 1 83 ? 25.710 9.409 -45.622 1.00 91.88 83 THR A O 1
ATOM 639 N N . ILE A 1 84 ? 27.956 9.317 -45.656 1.00 92.44 84 ILE A N 1
ATOM 640 C CA . ILE A 1 84 ? 28.119 10.175 -46.842 1.00 92.44 84 ILE A CA 1
ATOM 641 C C . ILE A 1 84 ? 27.466 9.515 -48.061 1.00 92.44 84 ILE A C 1
ATOM 643 O O . ILE A 1 84 ? 26.735 10.158 -48.811 1.00 92.44 84 ILE A O 1
ATOM 647 N N . PHE A 1 85 ? 27.726 8.221 -48.266 1.00 94.25 85 PHE A N 1
ATOM 648 C CA . PHE A 1 85 ? 27.114 7.448 -49.343 1.00 94.25 85 PHE A CA 1
ATOM 649 C C . PHE A 1 85 ? 25.584 7.429 -49.240 1.00 94.25 85 PHE A C 1
ATOM 651 O O . PHE A 1 85 ? 24.911 7.666 -50.240 1.00 94.25 85 PHE A O 1
ATOM 658 N N . HIS A 1 86 ? 25.044 7.210 -48.041 1.00 92.19 86 HIS A N 1
ATOM 659 C CA . HIS A 1 86 ? 23.608 7.206 -47.777 1.00 92.19 86 HIS A CA 1
ATOM 660 C C . HIS A 1 86 ? 22.973 8.574 -48.064 1.00 92.19 86 HIS A C 1
ATOM 662 O O . HIS A 1 86 ? 21.945 8.649 -48.729 1.00 92.19 86 HIS A O 1
ATOM 668 N N . GLU A 1 87 ? 23.611 9.671 -47.647 1.00 92.75 87 GLU A N 1
ATOM 669 C CA . GLU A 1 87 ? 23.158 11.032 -47.962 1.00 92.75 87 GLU A CA 1
ATOM 670 C C . GLU A 1 87 ? 23.105 11.277 -49.481 1.00 92.75 87 GLU A C 1
ATOM 672 O O . GLU A 1 87 ? 22.133 11.836 -49.991 1.00 92.75 87 GLU A O 1
ATOM 677 N N . LYS A 1 88 ? 24.127 10.828 -50.227 1.00 93.75 88 LYS A N 1
ATOM 678 C CA . LYS A 1 88 ? 24.146 10.946 -51.696 1.00 93.75 88 LYS A CA 1
ATOM 679 C C . LYS A 1 88 ? 23.114 10.057 -52.373 1.00 93.75 88 LYS A C 1
ATOM 681 O O . LYS A 1 88 ? 22.548 10.463 -53.384 1.00 93.75 88 LYS A O 1
ATOM 686 N N . MET A 1 89 ? 22.849 8.879 -51.820 1.00 94.31 89 MET A N 1
ATOM 687 C CA . MET A 1 89 ? 21.796 7.990 -52.300 1.00 94.31 89 MET A CA 1
ATOM 688 C C . MET A 1 89 ? 20.416 8.642 -52.148 1.00 94.31 89 MET A C 1
ATOM 690 O O . MET A 1 89 ? 19.676 8.696 -53.125 1.00 94.31 89 MET A O 1
ATOM 694 N N . GLU A 1 90 ? 20.102 9.215 -50.983 1.00 93.00 90 GLU A N 1
ATOM 695 C CA . GLU A 1 90 ? 18.832 9.923 -50.760 1.00 93.00 90 GLU A CA 1
ATOM 696 C C . GLU A 1 90 ? 18.690 11.158 -51.670 1.00 93.00 90 GLU A C 1
ATOM 698 O O . GLU A 1 90 ? 17.639 11.360 -52.268 1.00 93.00 90 GLU A O 1
ATOM 703 N N . GLN A 1 91 ? 19.763 11.934 -51.881 1.00 94.44 91 GLN A N 1
ATOM 704 C CA . GLN A 1 91 ? 19.757 13.091 -52.797 1.00 94.44 91 GLN A CA 1
ATOM 705 C C . GLN A 1 91 ? 19.480 12.724 -54.263 1.00 94.44 91 GLN A C 1
ATOM 707 O O . GLN A 1 91 ? 18.939 13.535 -55.012 1.00 94.44 91 GLN A O 1
ATOM 712 N N . LEU A 1 92 ? 19.897 11.533 -54.698 1.00 93.62 92 LEU A N 1
ATOM 713 C CA . LEU A 1 92 ? 19.777 11.080 -56.087 1.00 93.62 92 LEU A CA 1
ATOM 714 C C . LEU A 1 92 ? 18.530 10.222 -56.339 1.00 93.62 92 LEU A C 1
ATOM 716 O O . LEU A 1 92 ? 18.219 9.942 -57.501 1.00 93.62 92 LEU A O 1
ATOM 720 N N . ARG A 1 93 ? 17.817 9.823 -55.280 1.00 95.25 93 ARG A N 1
ATOM 721 C CA . ARG A 1 93 ? 16.689 8.884 -55.326 1.00 95.25 93 ARG A CA 1
ATOM 722 C C . ARG A 1 93 ? 15.549 9.347 -56.234 1.00 95.25 93 ARG A C 1
ATOM 724 O O . ARG A 1 93 ? 14.969 8.529 -56.940 1.00 95.25 93 ARG A O 1
ATOM 731 N N . ASP A 1 94 ? 15.288 10.651 -56.275 1.00 93.69 94 ASP A N 1
ATOM 732 C CA . ASP A 1 94 ? 14.228 11.238 -57.108 1.00 93.69 94 ASP A CA 1
ATOM 733 C C . ASP A 1 94 ? 14.625 11.385 -58.588 1.00 93.69 94 ASP A C 1
ATOM 735 O O . ASP A 1 94 ? 13.774 11.591 -59.452 1.00 93.69 94 ASP A O 1
ATOM 739 N N . VAL A 1 95 ? 15.924 11.297 -58.898 1.00 94.75 95 VAL A N 1
ATOM 740 C CA . VAL A 1 95 ? 16.474 11.539 -60.243 1.00 94.75 95 VAL A CA 1
ATOM 741 C C . VAL A 1 95 ? 16.782 10.231 -60.970 1.00 94.75 95 VAL A C 1
ATOM 743 O O . VAL A 1 95 ? 16.652 10.158 -62.193 1.00 94.75 95 VAL A O 1
ATOM 746 N N . ILE A 1 96 ? 17.205 9.198 -60.238 1.00 93.75 96 ILE A N 1
ATOM 747 C CA . ILE A 1 96 ? 17.628 7.913 -60.799 1.00 93.75 96 ILE A CA 1
ATOM 748 C C . ILE A 1 96 ? 16.676 6.813 -60.302 1.00 93.75 96 ILE A C 1
ATOM 750 O O . ILE A 1 96 ? 16.812 6.372 -59.163 1.00 93.75 96 ILE A O 1
ATOM 754 N N . PRO A 1 97 ? 15.738 6.334 -61.143 1.00 89.44 97 PRO A N 1
ATOM 755 C CA . PRO A 1 97 ? 14.754 5.331 -60.734 1.00 89.44 97 PRO A CA 1
ATOM 756 C C . PRO A 1 97 ? 15.330 3.910 -60.642 1.00 89.44 97 PRO A C 1
ATOM 758 O O . PRO A 1 97 ? 14.747 3.057 -59.980 1.00 89.44 97 PRO A O 1
ATOM 761 N N . ASP A 1 98 ? 16.450 3.636 -61.320 1.00 95.56 98 ASP A N 1
ATOM 762 C CA . ASP A 1 98 ? 17.119 2.334 -61.279 1.00 95.56 98 ASP A CA 1
ATOM 763 C C . ASP A 1 98 ? 18.073 2.237 -60.079 1.00 95.56 98 ASP A C 1
ATOM 765 O O . ASP A 1 98 ? 19.031 3.005 -59.973 1.00 95.56 98 ASP A O 1
ATOM 769 N N . GLU A 1 99 ? 17.842 1.258 -59.201 1.00 92.88 99 GLU A N 1
ATOM 770 C CA . GLU A 1 99 ? 18.589 1.072 -57.951 1.00 92.88 99 GLU A CA 1
ATOM 771 C C . GLU A 1 99 ? 20.081 0.797 -58.197 1.00 92.88 99 GLU A C 1
ATOM 773 O O . GLU A 1 99 ? 20.944 1.377 -57.539 1.00 92.88 99 GLU A O 1
ATOM 778 N N . ALA A 1 100 ? 20.420 -0.033 -59.186 1.00 93.94 100 ALA A N 1
ATOM 779 C CA . ALA A 1 100 ? 21.817 -0.357 -59.476 1.00 93.94 100 ALA A CA 1
ATOM 780 C C . ALA A 1 100 ? 22.598 0.883 -59.943 1.00 93.94 100 ALA A C 1
ATOM 782 O O . ALA A 1 100 ? 23.719 1.139 -59.484 1.00 93.94 100 ALA A O 1
ATOM 783 N N . THR A 1 101 ? 21.990 1.683 -60.821 1.00 95.06 101 THR A N 1
ATOM 784 C CA . THR A 1 101 ? 22.552 2.954 -61.287 1.00 95.06 101 THR A CA 1
ATOM 785 C C . THR A 1 101 ? 22.624 3.984 -60.157 1.00 95.06 101 THR A C 1
ATOM 787 O O . THR A 1 101 ? 23.630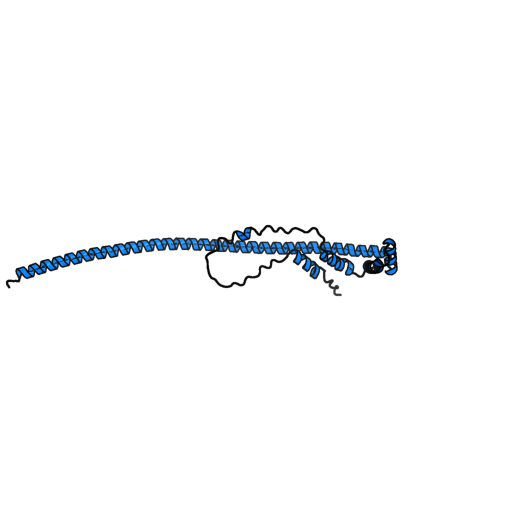 4.691 -60.055 1.00 95.06 101 THR A O 1
ATOM 790 N N . LEU A 1 102 ? 21.621 4.034 -59.272 1.00 94.38 102 LEU A N 1
ATOM 791 C CA . LEU A 1 102 ? 21.589 4.908 -58.096 1.00 94.38 102 LEU A CA 1
ATOM 792 C C . LEU A 1 102 ? 22.752 4.606 -57.144 1.00 94.38 102 LEU A C 1
ATOM 794 O O . LEU A 1 102 ? 23.513 5.508 -56.798 1.00 94.38 102 LEU A O 1
ATOM 798 N N . PHE A 1 103 ? 22.954 3.337 -56.782 1.00 94.38 103 PHE A N 1
ATOM 799 C CA . PHE A 1 103 ? 24.059 2.913 -55.918 1.00 94.38 103 PHE A CA 1
ATOM 800 C C . PHE A 1 103 ? 25.425 3.207 -56.551 1.00 94.38 103 PHE A C 1
ATOM 802 O O . PHE A 1 103 ? 26.333 3.703 -55.879 1.00 94.38 103 PHE A O 1
ATOM 809 N N . ALA A 1 104 ? 25.590 2.945 -57.853 1.00 93.38 104 ALA A N 1
ATOM 810 C CA . ALA A 1 104 ? 26.835 3.242 -58.560 1.00 93.38 104 ALA A CA 1
ATOM 811 C C . ALA A 1 104 ? 27.127 4.755 -58.612 1.00 93.38 104 ALA A C 1
ATOM 813 O O . ALA A 1 104 ? 28.271 5.175 -58.409 1.00 93.38 104 ALA A O 1
ATOM 814 N N . ALA A 1 105 ? 26.100 5.578 -58.848 1.00 94.50 105 ALA A N 1
ATOM 815 C CA . ALA A 1 105 ? 26.207 7.033 -58.853 1.00 94.50 105 ALA A CA 1
ATOM 816 C C . ALA A 1 105 ? 26.503 7.594 -57.452 1.00 94.50 105 ALA A C 1
ATOM 818 O O . ALA A 1 105 ? 27.406 8.422 -57.307 1.00 94.50 105 ALA A O 1
ATOM 819 N N . ALA A 1 106 ? 25.820 7.108 -56.414 1.00 94.06 106 ALA A N 1
ATOM 820 C CA . ALA A 1 106 ? 26.054 7.494 -55.024 1.00 94.06 106 ALA A CA 1
ATOM 821 C C . ALA A 1 106 ? 27.484 7.149 -54.569 1.00 94.06 106 ALA A C 1
ATOM 823 O O . ALA A 1 106 ? 28.178 8.008 -54.036 1.00 94.06 106 ALA A O 1
ATOM 824 N N . ALA A 1 107 ? 27.989 5.948 -54.876 1.00 93.50 107 ALA A N 1
ATOM 825 C CA . ALA A 1 107 ? 29.360 5.552 -54.528 1.00 93.50 107 ALA A CA 1
ATOM 826 C C . ALA A 1 107 ? 30.422 6.392 -55.259 1.00 93.50 107 ALA A C 1
ATOM 828 O O . ALA A 1 107 ? 31.453 6.755 -54.689 1.00 93.50 107 ALA A O 1
ATOM 829 N N . LYS A 1 108 ? 30.168 6.735 -56.530 1.00 94.69 108 LYS A N 1
ATOM 830 C CA . LYS A 1 108 ? 31.066 7.589 -57.319 1.00 94.69 108 LYS A CA 1
ATOM 831 C C . LYS A 1 108 ? 31.081 9.030 -56.805 1.00 94.69 108 LYS A C 1
ATOM 833 O O . LYS A 1 108 ? 32.150 9.631 -56.747 1.00 94.69 108 LYS A O 1
ATOM 838 N N . THR A 1 109 ? 29.921 9.578 -56.441 1.00 93.69 109 THR A N 1
ATOM 839 C CA . THR A 1 109 ? 29.785 10.952 -55.924 1.00 93.69 109 THR A CA 1
ATOM 840 C C . THR A 1 109 ? 30.292 11.093 -54.490 1.00 93.69 109 THR A C 1
ATOM 842 O O . THR A 1 109 ? 30.874 12.125 -54.165 1.00 93.69 109 THR A O 1
ATOM 845 N N . SER A 1 110 ? 30.155 10.056 -53.656 1.00 92.81 110 SER A N 1
ATOM 846 C CA . SER A 1 110 ? 30.719 10.019 -52.300 1.00 92.81 110 SER A CA 1
ATOM 847 C C . SER A 1 110 ? 32.229 9.747 -52.274 1.00 92.81 110 SER A C 1
ATOM 849 O O . SER A 1 110 ? 32.865 9.905 -51.234 1.00 92.81 110 SER A O 1
ATOM 851 N N . GLY A 1 111 ? 32.827 9.320 -53.395 1.00 93.50 111 GLY A N 1
ATOM 852 C CA . GLY A 1 111 ? 34.243 8.938 -53.466 1.00 93.50 111 GLY A CA 1
ATOM 853 C C . GLY A 1 111 ? 34.578 7.658 -52.686 1.00 93.50 111 GLY A C 1
ATOM 854 O O . GLY A 1 111 ? 35.748 7.396 -52.384 1.00 93.50 111 GLY A O 1
ATOM 855 N N . SER A 1 112 ? 33.569 6.854 -52.344 1.00 92.94 112 SER A N 1
ATOM 856 C CA . SER A 1 112 ? 33.719 5.662 -51.510 1.00 92.94 112 SER A CA 1
ATOM 857 C C . SER A 1 112 ? 33.888 4.413 -52.375 1.00 92.94 112 SER A C 1
ATOM 859 O O . SER A 1 112 ? 33.127 4.159 -53.306 1.00 92.94 112 SER A O 1
ATOM 861 N N . SER A 1 113 ? 34.884 3.581 -52.060 1.00 94.31 113 SER A N 1
ATOM 862 C CA . SER A 1 113 ? 35.029 2.269 -52.700 1.00 94.31 113 SER A CA 1
ATOM 863 C C . SER A 1 113 ? 34.134 1.231 -52.019 1.00 94.31 113 SER A C 1
ATOM 865 O O . SER A 1 113 ? 33.818 1.355 -50.835 1.00 94.31 113 SER A O 1
ATOM 867 N N . LYS A 1 114 ? 33.794 0.142 -52.725 1.00 92.50 114 LYS A N 1
ATOM 868 C CA . LYS A 1 114 ? 33.042 -0.989 -52.145 1.00 92.50 114 LYS A CA 1
ATOM 869 C C . LYS A 1 114 ? 33.663 -1.489 -50.833 1.00 92.50 114 LYS A C 1
ATOM 871 O O . LYS A 1 114 ? 32.943 -1.735 -49.875 1.00 92.50 114 LYS A O 1
ATOM 876 N N . ALA A 1 115 ? 34.992 -1.608 -50.775 1.00 93.75 115 ALA A N 1
ATOM 877 C CA . ALA A 1 115 ? 35.696 -2.058 -49.574 1.00 93.75 115 ALA A CA 1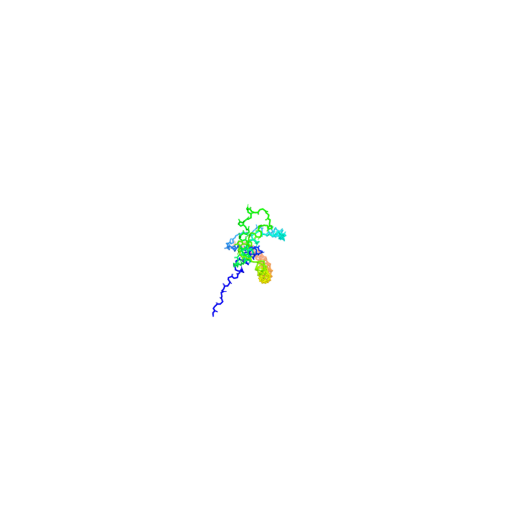
ATOM 878 C C . ALA A 1 115 ? 35.509 -1.094 -48.387 1.00 93.75 115 ALA A C 1
ATOM 880 O O . ALA A 1 115 ? 35.285 -1.545 -47.266 1.00 93.75 115 ALA A O 1
ATOM 881 N N . LYS A 1 116 ? 35.544 0.223 -48.639 1.00 91.75 116 LYS A N 1
ATOM 882 C CA . LYS A 1 116 ? 35.294 1.250 -47.618 1.00 91.75 116 LYS A CA 1
ATOM 883 C C . LYS A 1 116 ? 33.853 1.219 -47.112 1.00 91.75 116 LYS A C 1
ATOM 885 O O . LYS A 1 116 ? 33.645 1.243 -45.905 1.00 91.75 116 LYS A O 1
ATOM 890 N N . LEU A 1 117 ? 32.876 1.087 -48.014 1.00 91.00 117 LEU A N 1
ATOM 891 C CA . LEU A 1 117 ? 31.458 0.989 -47.651 1.00 91.00 117 LEU A CA 1
ATOM 892 C C . LEU A 1 117 ? 31.170 -0.262 -46.817 1.00 91.00 117 LEU A C 1
ATOM 894 O O . LEU A 1 117 ? 30.558 -0.158 -45.762 1.00 91.00 117 LEU A O 1
ATOM 898 N N . VAL A 1 118 ? 31.676 -1.428 -47.232 1.00 93.19 118 VAL A N 1
ATOM 899 C CA . VAL A 1 118 ? 31.516 -2.679 -46.469 1.00 93.19 118 VAL A CA 1
ATOM 900 C C . VAL A 1 118 ? 32.170 -2.572 -45.089 1.00 93.19 118 VAL A C 1
ATOM 902 O O . VAL A 1 118 ? 31.576 -2.988 -44.097 1.00 93.19 118 VAL A O 1
ATOM 905 N N . SER A 1 119 ? 33.364 -1.977 -44.996 1.00 92.44 119 SER A N 1
ATOM 906 C CA . SER A 1 119 ? 34.027 -1.745 -43.708 1.00 92.44 119 SER A CA 1
ATOM 907 C C . SER A 1 119 ? 33.245 -0.773 -42.815 1.00 92.44 119 SER A C 1
ATOM 909 O O . SER A 1 119 ? 33.112 -1.022 -41.619 1.00 92.44 119 SER A O 1
ATOM 911 N N . ALA A 1 120 ? 32.693 0.306 -43.377 1.00 91.00 120 ALA A N 1
ATOM 912 C CA . ALA A 1 120 ? 31.867 1.263 -42.645 1.00 91.00 120 ALA A CA 1
ATOM 913 C C . ALA A 1 120 ? 30.557 0.633 -42.143 1.00 91.00 120 ALA A C 1
ATOM 915 O O . ALA A 1 120 ? 30.238 0.775 -40.967 1.00 91.00 120 ALA A O 1
ATOM 916 N N . VAL A 1 121 ? 29.856 -0.140 -42.981 1.00 90.19 121 VAL A N 1
ATOM 917 C CA . VAL A 1 121 ? 28.672 -0.916 -42.567 1.00 90.19 121 VAL A CA 1
ATOM 918 C C . VAL A 1 121 ? 29.027 -1.896 -41.449 1.00 90.19 121 VAL A C 1
ATOM 920 O O . VAL A 1 121 ? 28.312 -1.971 -40.455 1.00 90.19 121 VAL A O 1
ATOM 923 N N . GLY A 1 122 ? 30.163 -2.595 -41.555 1.00 90.44 122 GLY A N 1
ATOM 924 C CA . GLY A 1 122 ? 30.650 -3.482 -40.497 1.00 90.44 122 GLY A CA 1
ATOM 925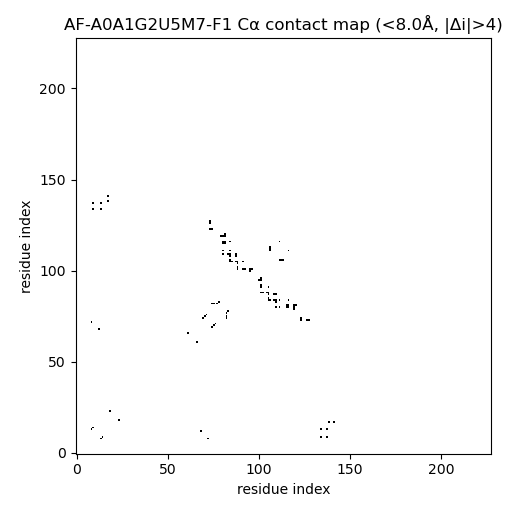 C C . GLY A 1 122 ? 30.840 -2.769 -39.153 1.00 90.44 122 GLY A C 1
ATOM 926 O O . GLY A 1 122 ? 30.469 -3.320 -38.118 1.00 90.44 122 GLY A O 1
ATOM 927 N N . ARG A 1 123 ? 31.342 -1.525 -39.160 1.00 88.81 123 ARG A N 1
ATOM 928 C CA . ARG A 1 123 ? 31.451 -0.701 -37.944 1.00 88.81 123 ARG A CA 1
ATOM 929 C C . ARG A 1 123 ? 30.086 -0.331 -37.365 1.00 88.81 123 ARG A C 1
ATOM 931 O O . ARG A 1 123 ? 29.896 -0.504 -36.167 1.00 88.81 123 ARG A O 1
ATOM 938 N N . HIS A 1 124 ? 29.131 0.106 -38.190 1.00 86.19 124 HIS A N 1
ATOM 939 C CA . HIS A 1 124 ? 27.774 0.414 -37.716 1.00 86.19 124 HIS A CA 1
ATOM 940 C C . HIS A 1 124 ? 27.060 -0.827 -37.155 1.00 86.19 124 HIS A C 1
ATOM 942 O O . HIS A 1 124 ? 26.396 -0.736 -36.129 1.00 86.19 124 HIS A O 1
ATOM 948 N N . LEU A 1 125 ? 27.247 -2.007 -37.760 1.00 89.50 125 LEU A N 1
ATOM 949 C CA . LEU A 1 125 ? 26.720 -3.269 -37.222 1.00 89.50 125 LEU A CA 1
ATOM 950 C C . LEU A 1 125 ? 27.358 -3.643 -35.878 1.00 89.50 125 LEU A C 1
ATOM 952 O O . LEU A 1 125 ? 26.667 -4.135 -34.988 1.00 89.50 125 LEU A O 1
ATOM 956 N N . GLN A 1 126 ? 28.661 -3.407 -35.715 1.00 88.94 126 GLN A N 1
ATOM 957 C CA . GLN A 1 126 ? 29.340 -3.625 -34.439 1.00 88.94 126 GLN A CA 1
ATOM 958 C C . GLN A 1 126 ? 28.828 -2.663 -33.361 1.00 88.94 126 GLN A C 1
ATOM 960 O O . GLN A 1 126 ? 28.583 -3.098 -32.238 1.00 88.94 126 GLN A O 1
ATOM 965 N N . LEU A 1 127 ? 28.629 -1.388 -33.704 1.00 86.38 127 LEU A N 1
ATOM 966 C CA . LEU A 1 127 ? 28.050 -0.398 -32.798 1.00 86.38 127 LEU A CA 1
ATOM 967 C C . LEU A 1 127 ? 26.621 -0.791 -32.397 1.00 86.38 127 LEU A C 1
ATOM 969 O O . LEU A 1 127 ? 26.309 -0.819 -31.214 1.00 86.38 127 LEU A O 1
ATOM 973 N N . LEU A 1 128 ? 25.788 -1.212 -33.354 1.00 86.50 128 LEU A N 1
ATOM 974 C CA . LEU A 1 128 ? 24.439 -1.712 -33.075 1.00 86.50 128 LEU A CA 1
ATOM 975 C C . LEU A 1 128 ? 24.445 -2.905 -32.106 1.00 86.50 128 LEU A C 1
ATOM 977 O O . LEU A 1 128 ? 23.591 -3.002 -31.227 1.00 86.50 128 LEU A O 1
ATOM 981 N N . ALA A 1 129 ? 25.399 -3.827 -32.263 1.00 87.00 129 ALA A N 1
ATOM 982 C CA . ALA A 1 129 ? 25.541 -4.967 -31.363 1.00 87.00 129 ALA A CA 1
ATOM 983 C C . ALA A 1 129 ? 25.937 -4.536 -29.939 1.00 87.00 129 ALA A C 1
ATOM 985 O O . ALA A 1 129 ? 25.410 -5.093 -28.976 1.00 87.00 129 ALA A O 1
ATOM 986 N N . GLN A 1 130 ? 26.817 -3.537 -29.808 1.00 86.38 130 GLN A N 1
ATOM 987 C CA . GLN A 1 130 ? 27.199 -2.955 -28.517 1.00 86.38 130 GLN A CA 1
ATOM 988 C C . GLN A 1 130 ? 26.008 -2.270 -27.840 1.00 86.38 130 GLN A C 1
ATOM 990 O O . GLN A 1 130 ? 25.704 -2.588 -26.692 1.00 86.38 130 GLN A O 1
ATOM 995 N N . GLU A 1 131 ? 25.278 -1.423 -28.570 1.00 83.44 131 GLU A N 1
ATOM 996 C CA . GLU A 1 131 ? 24.074 -0.749 -28.067 1.00 83.44 131 GLU A CA 1
ATOM 997 C C . GLU A 1 131 ? 23.008 -1.755 -27.616 1.00 83.44 131 GLU A C 1
ATOM 999 O O . GLU A 1 131 ? 22.394 -1.596 -26.562 1.00 83.44 131 GLU A O 1
ATOM 1004 N N . ARG A 1 132 ? 22.833 -2.861 -28.353 1.00 86.38 132 ARG A N 1
ATOM 1005 C CA . ARG A 1 132 ? 21.921 -3.942 -27.952 1.00 86.38 132 ARG A CA 1
ATOM 1006 C C . ARG A 1 132 ? 22.322 -4.579 -26.617 1.00 86.38 132 ARG A C 1
ATOM 1008 O O . ARG A 1 132 ? 21.451 -4.875 -25.799 1.00 86.38 132 ARG A O 1
ATOM 1015 N N . GLU A 1 133 ? 23.611 -4.824 -26.396 1.00 87.31 133 GLU A N 1
ATOM 1016 C CA . GLU A 1 133 ? 24.110 -5.409 -25.145 1.00 87.31 133 GLU A CA 1
ATOM 1017 C C . GLU A 1 133 ? 24.004 -4.424 -23.971 1.00 87.31 133 GLU A C 1
ATOM 1019 O O . GLU A 1 133 ? 23.673 -4.814 -22.850 1.00 87.31 133 GLU A O 1
ATOM 1024 N N . GLU A 1 134 ? 24.286 -3.144 -24.204 1.00 83.81 134 GLU A N 1
ATOM 1025 C CA . GLU A 1 134 ? 24.119 -2.089 -23.201 1.00 83.81 134 GLU A CA 1
ATOM 1026 C C . GLU A 1 134 ? 22.651 -1.898 -22.819 1.00 83.81 134 GLU A C 1
ATOM 1028 O O . GLU A 1 134 ? 22.330 -1.863 -21.630 1.00 83.81 134 GLU A O 1
ATOM 1033 N N . PHE A 1 135 ? 21.753 -1.876 -23.805 1.00 83.38 135 PHE A N 1
ATOM 1034 C CA . PHE A 1 135 ? 20.314 -1.804 -23.575 1.00 83.38 135 PHE A CA 1
ATOM 1035 C C . PHE A 1 135 ? 19.806 -2.983 -22.739 1.00 83.38 135 PHE A C 1
ATOM 1037 O O . PHE A 1 135 ? 19.061 -2.776 -21.780 1.00 83.38 135 PHE A O 1
ATOM 1044 N N . ALA A 1 136 ? 20.226 -4.212 -23.060 1.00 84.56 136 ALA A N 1
ATOM 1045 C CA . ALA A 1 136 ? 19.848 -5.395 -22.289 1.00 84.56 136 ALA A CA 1
ATOM 1046 C C . ALA A 1 136 ? 20.323 -5.292 -20.829 1.00 84.56 136 ALA A C 1
ATOM 1048 O O . ALA A 1 136 ? 19.525 -5.459 -19.909 1.00 84.56 136 ALA A O 1
ATOM 1049 N N . ARG A 1 137 ? 21.593 -4.919 -20.610 1.00 86.88 137 ARG A N 1
ATOM 1050 C CA . ARG A 1 137 ? 22.163 -4.740 -19.263 1.00 86.88 137 ARG A CA 1
ATOM 1051 C C . ARG A 1 137 ? 21.436 -3.667 -18.454 1.00 86.88 137 ARG A C 1
ATOM 1053 O O . ARG A 1 137 ? 21.154 -3.870 -17.274 1.00 86.88 137 ARG A O 1
ATOM 1060 N N . GLU A 1 138 ? 21.134 -2.530 -19.070 1.00 82.94 138 GLU A N 1
ATOM 1061 C CA . GLU A 1 138 ? 20.422 -1.436 -18.410 1.00 82.94 138 GLU A CA 1
ATOM 1062 C C . GLU A 1 138 ? 18.963 -1.805 -18.108 1.00 82.94 138 GLU A C 1
ATOM 1064 O O . GLU A 1 138 ? 18.455 -1.484 -17.032 1.00 82.94 138 GLU A O 1
ATOM 1069 N N . THR A 1 139 ? 18.306 -2.525 -19.019 1.00 82.94 139 THR A N 1
ATOM 1070 C CA . THR A 1 139 ? 16.951 -3.048 -18.811 1.00 82.94 139 THR A CA 1
ATOM 1071 C C . THR A 1 139 ? 16.924 -4.002 -17.622 1.00 82.94 139 THR A C 1
ATOM 1073 O O . THR A 1 139 ? 16.135 -3.798 -16.699 1.00 82.94 139 THR A O 1
ATOM 1076 N N . ASP A 1 140 ? 17.833 -4.978 -17.578 1.00 85.69 140 ASP A N 1
ATOM 1077 C CA . ASP A 1 140 ? 17.948 -5.925 -16.464 1.00 85.69 140 ASP A CA 1
ATOM 1078 C C . ASP A 1 140 ? 18.204 -5.205 -15.134 1.00 85.69 140 ASP A C 1
ATOM 1080 O O . ASP A 1 140 ? 17.571 -5.512 -14.117 1.00 85.69 140 ASP A O 1
ATOM 1084 N N . ARG A 1 141 ? 19.082 -4.191 -15.139 1.00 88.56 141 ARG A N 1
ATOM 1085 C CA . ARG A 1 141 ? 19.353 -3.353 -13.965 1.00 88.56 141 ARG A CA 1
ATOM 1086 C C . ARG A 1 141 ? 18.085 -2.651 -13.478 1.00 88.56 141 ARG A C 1
ATOM 1088 O O . ARG A 1 141 ? 17.746 -2.772 -12.300 1.00 88.56 141 ARG A O 1
ATOM 1095 N N . ARG A 1 142 ? 17.359 -1.956 -14.361 1.00 84.06 142 ARG A N 1
ATOM 1096 C CA . ARG A 1 142 ? 16.133 -1.220 -13.999 1.00 84.06 142 ARG A CA 1
ATOM 1097 C C . ARG A 1 142 ? 15.013 -2.147 -13.542 1.00 84.06 142 ARG A C 1
ATOM 1099 O O . ARG A 1 142 ? 14.330 -1.834 -12.567 1.00 84.06 142 ARG A O 1
ATOM 1106 N N . VAL A 1 143 ? 14.844 -3.298 -14.194 1.00 85.75 143 VAL A N 1
ATOM 1107 C CA . VAL A 1 143 ? 13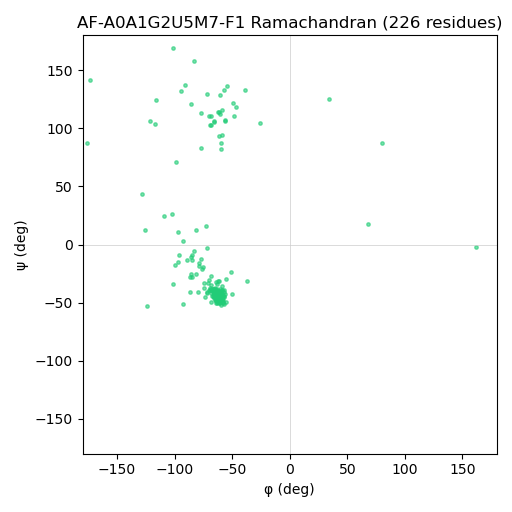.888 -4.331 -13.770 1.00 85.75 143 VAL A CA 1
ATOM 1108 C C . VAL A 1 143 ? 14.236 -4.817 -12.365 1.00 85.75 143 VAL A C 1
ATOM 1110 O O . VAL A 1 143 ? 13.369 -4.827 -11.491 1.00 85.75 143 VAL A O 1
ATOM 1113 N N . SER A 1 144 ? 15.503 -5.152 -12.111 1.00 89.88 144 SER A N 1
ATOM 1114 C CA . SER A 1 144 ? 15.969 -5.585 -10.791 1.00 89.88 144 SER A CA 1
ATOM 1115 C C . SER A 1 144 ? 15.728 -4.518 -9.71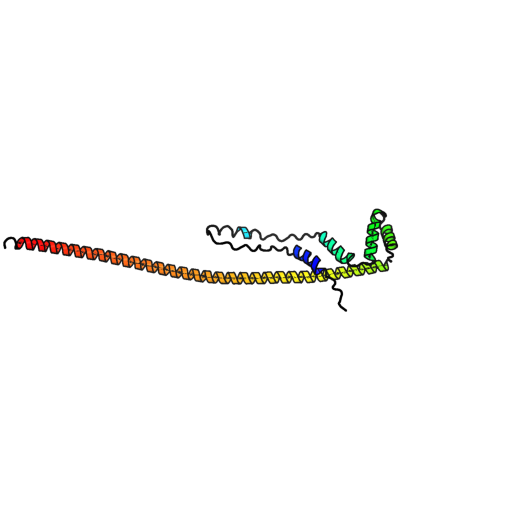6 1.00 89.88 144 SER A C 1
ATOM 1117 O O . SER A 1 144 ? 15.180 -4.824 -8.656 1.00 89.88 144 SER A O 1
ATOM 1119 N N . GLU A 1 145 ? 16.066 -3.256 -9.989 1.00 90.12 145 GLU A N 1
ATOM 1120 C CA . GLU A 1 145 ? 15.841 -2.128 -9.072 1.00 90.12 145 GLU A CA 1
ATOM 1121 C C . GLU A 1 145 ? 14.354 -1.911 -8.772 1.00 90.12 145 GLU A C 1
ATOM 1123 O O . GLU A 1 145 ? 13.963 -1.775 -7.607 1.00 90.12 145 GLU A O 1
ATOM 1128 N N . LYS A 1 146 ? 13.497 -1.937 -9.801 1.00 86.56 146 LYS A N 1
ATOM 1129 C CA . LYS A 1 146 ? 12.047 -1.788 -9.637 1.00 86.56 146 LYS A CA 1
ATOM 1130 C C . LYS A 1 146 ? 11.463 -2.938 -8.821 1.00 86.56 146 LYS A C 1
ATOM 1132 O O . LYS A 1 146 ? 10.704 -2.689 -7.884 1.00 86.56 146 LYS A O 1
ATOM 1137 N N . VAL A 1 147 ? 11.831 -4.182 -9.134 1.00 93.88 147 VAL A N 1
ATOM 1138 C CA . VAL A 1 147 ? 11.373 -5.372 -8.402 1.00 93.88 147 VAL A CA 1
ATOM 1139 C C . VAL A 1 147 ? 11.838 -5.327 -6.946 1.00 93.88 147 VAL A C 1
ATOM 1141 O O . VAL A 1 147 ? 11.036 -5.586 -6.049 1.00 93.88 147 VAL A O 1
ATOM 1144 N N . ALA A 1 148 ? 13.090 -4.947 -6.683 1.00 94.56 148 ALA A N 1
ATOM 1145 C CA . ALA A 1 148 ? 13.606 -4.793 -5.325 1.00 94.56 148 ALA A CA 1
ATOM 1146 C C . ALA A 1 148 ? 12.844 -3.711 -4.541 1.00 94.56 148 ALA A C 1
ATOM 1148 O O . ALA A 1 148 ? 12.430 -3.949 -3.406 1.00 94.56 148 ALA A O 1
ATOM 1149 N N . SER A 1 149 ? 12.581 -2.554 -5.159 1.00 94.06 149 SER A N 1
ATOM 1150 C CA . SER A 1 149 ? 11.783 -1.481 -4.552 1.00 94.06 149 SER A CA 1
ATOM 1151 C C . SER A 1 149 ? 10.356 -1.934 -4.224 1.00 94.06 149 SER A C 1
ATOM 1153 O O . SER A 1 149 ? 9.850 -1.655 -3.136 1.00 94.06 149 SER A O 1
ATOM 1155 N N . LEU A 1 150 ? 9.706 -2.667 -5.135 1.00 92.06 150 LEU A N 1
ATOM 1156 C CA . LEU A 1 150 ? 8.365 -3.210 -4.911 1.00 92.06 150 LEU A CA 1
ATOM 1157 C C . LEU A 1 150 ? 8.342 -4.242 -3.778 1.00 92.06 150 LEU A C 1
ATOM 1159 O O . LEU A 1 150 ? 7.424 -4.206 -2.962 1.00 92.06 150 LEU A O 1
ATOM 1163 N N . ARG A 1 151 ? 9.357 -5.109 -3.678 1.00 95.44 151 ARG A N 1
ATOM 1164 C CA . ARG A 1 151 ? 9.495 -6.060 -2.562 1.00 95.44 151 ARG A CA 1
ATOM 1165 C C . ARG A 1 151 ? 9.671 -5.348 -1.224 1.00 95.44 151 ARG A C 1
ATOM 1167 O O . ARG A 1 151 ? 8.951 -5.659 -0.285 1.00 95.44 151 ARG A O 1
ATOM 1174 N N . ALA A 1 152 ? 10.536 -4.337 -1.157 1.00 94.81 152 ALA A N 1
ATOM 1175 C CA . ALA A 1 152 ? 10.717 -3.546 0.060 1.00 94.81 152 ALA A CA 1
ATOM 1176 C C . ALA A 1 152 ? 9.416 -2.839 0.488 1.00 94.81 152 ALA A C 1
ATOM 1178 O O . ALA A 1 152 ? 9.064 -2.833 1.666 1.00 94.81 152 ALA A O 1
ATOM 1179 N N . LYS A 1 153 ? 8.654 -2.288 -0.471 1.00 94.31 153 LYS A N 1
ATOM 1180 C CA . LYS A 1 153 ? 7.323 -1.719 -0.200 1.00 94.31 153 LYS A CA 1
ATOM 1181 C C . LYS A 1 153 ? 6.347 -2.778 0.313 1.00 94.31 153 LYS A C 1
ATOM 1183 O O . LYS A 1 153 ? 5.640 -2.519 1.280 1.00 94.31 153 LYS A O 1
ATOM 1188 N N . GLN A 1 154 ? 6.325 -3.958 -0.306 1.00 95.00 154 GLN A N 1
ATOM 1189 C CA . GLN A 1 154 ? 5.483 -5.075 0.119 1.00 95.00 154 GLN A CA 1
ATOM 1190 C C . GLN A 1 154 ? 5.794 -5.501 1.560 1.00 95.00 154 GLN A C 1
ATOM 1192 O O . GLN A 1 154 ? 4.868 -5.652 2.353 1.00 95.00 154 GLN A O 1
ATOM 1197 N N . GLU A 1 155 ? 7.071 -5.658 1.910 1.00 97.12 155 GLU A N 1
ATOM 1198 C CA . GLU A 1 155 ? 7.512 -5.996 3.269 1.00 97.12 155 GLU A CA 1
ATOM 1199 C C . GLU A 1 155 ? 7.122 -4.906 4.278 1.00 97.12 155 GLU A C 1
ATOM 1201 O O . GLU A 1 155 ? 6.584 -5.213 5.344 1.00 97.12 155 GLU A O 1
ATOM 1206 N N . GLY A 1 156 ? 7.303 -3.629 3.920 1.00 95.44 156 GLY A N 1
ATOM 1207 C CA . GLY A 1 156 ? 6.859 -2.495 4.734 1.00 95.44 156 GLY A CA 1
ATOM 1208 C C . GLY A 1 156 ? 5.353 -2.533 5.008 1.00 95.44 156 GLY A C 1
ATOM 1209 O O . GLY A 1 156 ? 4.931 -2.487 6.163 1.00 95.44 156 GLY A O 1
ATOM 1210 N N . THR A 1 157 ? 4.537 -2.720 3.966 1.00 95.00 157 THR A N 1
ATOM 1211 C CA . THR A 1 157 ? 3.080 -2.860 4.105 1.00 95.00 157 THR A CA 1
ATOM 1212 C C . THR A 1 157 ? 2.695 -4.073 4.958 1.00 95.00 157 THR A C 1
ATOM 1214 O O . THR A 1 157 ? 1.789 -3.976 5.781 1.00 95.00 157 THR A O 1
ATOM 1217 N N . GLN A 1 158 ? 3.381 -5.212 4.819 1.00 96.31 158 GLN A N 1
ATOM 1218 C CA . GLN A 1 158 ? 3.129 -6.391 5.658 1.00 96.31 158 GLN A CA 1
ATOM 1219 C C . GLN A 1 158 ? 3.437 -6.127 7.138 1.00 96.31 158 GLN A C 1
ATOM 1221 O O . GLN A 1 158 ? 2.657 -6.523 8.005 1.00 96.31 158 GLN A O 1
ATOM 1226 N N . SER A 1 159 ? 4.532 -5.423 7.436 1.00 97.25 159 SER A N 1
ATOM 1227 C CA . SER A 1 159 ? 4.872 -5.031 8.807 1.00 97.25 159 SER A CA 1
ATOM 1228 C C . SER A 1 159 ? 3.844 -4.064 9.404 1.00 97.25 159 SER A C 1
ATOM 1230 O O . SER A 1 159 ? 3.507 -4.177 10.584 1.00 97.25 159 SER A O 1
ATOM 1232 N N . GLU A 1 160 ? 3.339 -3.113 8.614 1.00 95.81 160 GLU A N 1
ATOM 1233 C CA . GLU A 1 160 ? 2.279 -2.195 9.045 1.00 95.81 160 GLU A CA 1
ATOM 1234 C C . GLU A 1 160 ? 0.978 -2.941 9.357 1.00 95.81 160 GLU A C 1
ATOM 1236 O O . GLU A 1 160 ? 0.384 -2.702 10.409 1.00 95.81 160 GLU A O 1
ATOM 1241 N N . ILE A 1 161 ? 0.577 -3.889 8.500 1.00 94.88 161 ILE A N 1
ATOM 1242 C CA . ILE A 1 161 ? -0.595 -4.749 8.728 1.00 94.88 161 ILE A CA 1
ATOM 1243 C C . ILE A 1 161 ? -0.455 -5.501 10.055 1.00 94.88 161 ILE A C 1
ATOM 1245 O O . ILE A 1 161 ? -1.338 -5.406 10.903 1.00 94.88 161 ILE A O 1
ATOM 1249 N N . ALA A 1 162 ? 0.679 -6.169 10.285 1.00 97.25 162 ALA A N 1
ATOM 1250 C CA . ALA A 1 162 ? 0.908 -6.919 11.521 1.00 97.25 162 ALA A CA 1
ATOM 1251 C C . ALA A 1 162 ? 0.848 -6.025 12.777 1.00 97.25 162 ALA A C 1
ATOM 1253 O O . ALA A 1 162 ? 0.300 -6.421 13.808 1.00 97.25 162 ALA A O 1
ATOM 1254 N N . SER A 1 163 ? 1.376 -4.799 12.692 1.00 97.69 163 SER A N 1
ATOM 1255 C CA . SER A 1 163 ? 1.294 -3.808 13.771 1.00 97.69 163 SER A CA 1
ATOM 1256 C C . SER A 1 163 ? -0.150 -3.375 14.048 1.00 97.69 163 SER A C 1
ATOM 1258 O O . SER A 1 163 ? -0.573 -3.319 15.206 1.00 97.69 163 SER A O 1
ATOM 1260 N N . MET A 1 164 ? -0.937 -3.111 12.999 1.00 96.50 164 MET A N 1
ATOM 1261 C CA . MET A 1 164 ? -2.353 -2.759 13.135 1.00 96.50 164 MET A CA 1
ATOM 1262 C C . MET A 1 164 ? -3.174 -3.911 13.720 1.00 96.50 164 MET A C 1
ATOM 1264 O O . MET A 1 164 ? -3.987 -3.677 14.613 1.00 96.50 164 MET A O 1
ATOM 1268 N N . ASP A 1 165 ? -2.927 -5.149 13.292 1.00 96.56 165 ASP A N 1
ATOM 1269 C CA . ASP A 1 165 ? -3.600 -6.334 13.833 1.00 96.56 165 ASP A CA 1
ATOM 1270 C C . ASP A 1 165 ? -3.325 -6.504 15.335 1.00 96.56 165 ASP A C 1
ATOM 1272 O O . ASP A 1 165 ? -4.245 -6.767 16.117 1.00 96.56 165 ASP A O 1
ATOM 1276 N N . ALA A 1 166 ? -2.085 -6.263 15.777 1.00 97.94 166 ALA A N 1
ATOM 1277 C CA . ALA A 1 166 ? -1.738 -6.274 17.197 1.00 97.94 166 ALA A CA 1
ATOM 1278 C C . ALA A 1 166 ? -2.488 -5.187 17.992 1.00 97.94 166 ALA A C 1
ATOM 1280 O O . ALA A 1 166 ? -2.989 -5.453 19.089 1.00 97.94 166 ALA A O 1
ATOM 1281 N N . GLN A 1 167 ? -2.623 -3.976 17.440 1.00 97.25 167 GLN A N 1
ATOM 1282 C CA . GLN A 1 167 ? -3.402 -2.899 18.064 1.00 97.25 167 GLN A CA 1
ATOM 1283 C C . GLN A 1 167 ? -4.896 -3.237 18.133 1.00 97.25 167 GLN A C 1
ATOM 1285 O O . GLN A 1 167 ? -5.539 -2.991 19.157 1.00 97.25 167 GLN A O 1
ATOM 1290 N N . ILE A 1 168 ? -5.452 -3.836 17.076 1.00 96.06 168 ILE A N 1
ATOM 1291 C CA . ILE A 1 168 ? -6.845 -4.297 17.046 1.00 96.06 168 ILE A CA 1
ATOM 1292 C C . ILE A 1 168 ? -7.082 -5.319 18.160 1.00 96.06 168 ILE A C 1
ATOM 1294 O O . ILE A 1 168 ? -8.058 -5.186 18.900 1.00 96.06 168 ILE A O 1
ATOM 1298 N N . ALA A 1 169 ? -6.181 -6.288 18.334 1.00 97.38 169 ALA A N 1
ATOM 1299 C CA . ALA A 1 169 ? -6.288 -7.284 19.396 1.00 97.38 169 ALA A CA 1
ATOM 1300 C C . ALA A 1 169 ? -6.284 -6.643 20.798 1.00 97.38 169 ALA A C 1
ATOM 1302 O O . ALA A 1 169 ? -7.145 -6.953 21.624 1.00 97.38 169 ALA A O 1
ATOM 1303 N N . GLN A 1 170 ? -5.381 -5.689 21.056 1.00 98.00 170 GLN A N 1
ATOM 1304 C CA . GLN A 1 170 ? -5.338 -4.956 22.330 1.00 98.00 170 GLN A CA 1
ATOM 1305 C C . GLN A 1 170 ? -6.625 -4.161 22.595 1.00 98.00 170 GLN A C 1
ATOM 1307 O O . GLN A 1 170 ? -7.151 -4.166 23.710 1.00 98.00 170 GLN A O 1
ATOM 1312 N N . LEU A 1 171 ? -7.153 -3.482 21.573 1.00 97.38 171 LEU A N 1
ATOM 1313 C CA . LEU A 1 171 ? -8.397 -2.720 21.684 1.00 97.38 171 LEU A CA 1
ATOM 1314 C C . LEU A 1 171 ? -9.607 -3.625 21.934 1.00 97.38 171 LEU A C 1
ATOM 1316 O O . LEU A 1 171 ? -10.478 -3.263 22.726 1.00 97.38 171 LEU A O 1
ATOM 1320 N N . GLN A 1 172 ? -9.660 -4.798 21.302 1.00 97.44 172 GLN A N 1
ATOM 1321 C CA . GLN A 1 172 ? -10.708 -5.792 21.543 1.00 97.44 172 GLN A CA 1
ATOM 1322 C C . GLN A 1 172 ? -10.674 -6.313 22.980 1.00 97.44 172 GLN A C 1
ATOM 1324 O O . GLN A 1 172 ? -11.725 -6.421 23.612 1.00 97.44 172 GLN A O 1
ATOM 1329 N N . GLU A 1 173 ? -9.487 -6.580 23.524 1.00 98.31 173 GLU A N 1
ATOM 1330 C CA . GLU A 1 173 ? -9.348 -7.025 24.910 1.00 98.31 173 GLU A CA 1
ATOM 1331 C C . GLU A 1 173 ? -9.776 -5.932 25.897 1.00 98.31 173 GLU A C 1
ATOM 1333 O O . GLU A 1 173 ? -10.598 -6.166 26.784 1.00 98.31 173 GLU A O 1
ATOM 1338 N N . ARG A 1 174 ? -9.343 -4.686 25.667 1.00 97.75 174 ARG A N 1
ATOM 1339 C CA . ARG A 1 174 ? -9.805 -3.534 26.455 1.00 97.75 174 ARG A CA 1
ATOM 1340 C C . ARG A 1 174 ? -11.323 -3.350 26.373 1.00 97.75 174 ARG A C 1
ATOM 1342 O O . ARG A 1 174 ? -11.953 -3.020 27.376 1.00 97.75 174 ARG A O 1
ATOM 1349 N N . GLN A 1 175 ? -11.924 -3.559 25.201 1.00 96.38 175 GLN A N 1
ATOM 1350 C CA . GLN A 1 175 ? -13.376 -3.494 25.029 1.00 96.38 175 GLN A CA 1
ATOM 1351 C C . GLN A 1 175 ? -14.094 -4.568 25.856 1.00 96.38 175 GLN A C 1
ATOM 1353 O O . GLN A 1 175 ? -15.140 -4.275 26.436 1.00 96.38 175 GLN A O 1
ATOM 1358 N N . ARG A 1 176 ? -13.558 -5.794 25.917 1.00 98.25 176 ARG A N 1
ATOM 1359 C CA . ARG A 1 176 ? -14.114 -6.876 26.745 1.00 98.25 176 ARG A CA 1
ATOM 1360 C C . ARG A 1 176 ? -14.056 -6.522 28.227 1.00 98.25 176 ARG A C 1
ATOM 1362 O O . ARG A 1 176 ? -15.103 -6.543 28.866 1.00 98.25 176 ARG A O 1
ATOM 1369 N N . ALA A 1 177 ? -12.894 -6.093 28.719 1.00 98.25 177 ALA A N 1
ATOM 1370 C CA . ALA A 1 177 ? -12.723 -5.680 30.112 1.00 98.25 177 ALA A CA 1
ATOM 1371 C C . ALA A 1 177 ? -13.698 -4.554 30.503 1.00 98.25 177 ALA A C 1
ATOM 1373 O O . ALA A 1 177 ? -14.385 -4.638 31.515 1.00 98.25 177 ALA A O 1
ATOM 1374 N N . LEU A 1 178 ? -13.850 -3.528 29.655 1.00 97.44 178 LEU A N 1
ATOM 1375 C CA . LEU A 1 178 ? -14.799 -2.438 29.911 1.00 97.44 178 LEU A CA 1
ATOM 1376 C C . LEU A 1 178 ? -16.262 -2.905 29.941 1.00 97.44 178 LEU A C 1
ATOM 1378 O O . LEU A 1 178 ? -17.058 -2.358 30.701 1.00 97.44 178 LEU A O 1
ATOM 1382 N N . ARG A 1 179 ? -16.639 -3.900 29.127 1.00 97.69 179 ARG A N 1
ATOM 1383 C CA . ARG A 1 179 ? -17.992 -4.483 29.158 1.00 97.69 179 ARG A CA 1
ATOM 1384 C C . ARG A 1 179 ? -18.245 -5.272 30.437 1.00 97.69 179 ARG A C 1
ATOM 1386 O O . ARG A 1 179 ? -19.356 -5.216 30.957 1.00 97.69 179 ARG A O 1
ATOM 1393 N N . GLU A 1 180 ? -17.238 -5.982 30.932 1.00 98.44 180 GLU A N 1
ATOM 1394 C CA . GLU A 1 180 ? -17.310 -6.686 32.211 1.00 98.44 180 GLU A CA 1
ATOM 1395 C C . GLU A 1 180 ? -17.480 -5.693 33.364 1.00 98.44 180 GLU A C 1
ATOM 1397 O O . GLU A 1 180 ? -18.469 -5.777 34.090 1.00 98.44 180 GLU A O 1
ATOM 1402 N N . THR A 1 181 ? -16.633 -4.659 33.432 1.00 98.00 181 THR A N 1
ATOM 1403 C CA . THR A 1 181 ? -16.767 -3.578 34.422 1.00 98.00 181 THR A CA 1
ATOM 1404 C C . THR A 1 181 ? -18.139 -2.904 34.358 1.00 98.00 181 THR A C 1
ATOM 1406 O O . THR A 1 181 ? -18.756 -2.660 35.392 1.00 98.00 181 THR A O 1
ATOM 1409 N N . LEU A 1 182 ? -18.663 -2.628 33.158 1.00 96.88 182 LEU A N 1
ATOM 1410 C CA . LEU A 1 182 ? -20.001 -2.050 32.998 1.00 96.88 182 LEU A CA 1
ATOM 1411 C C . LEU A 1 182 ? -21.093 -2.974 33.563 1.00 96.88 182 LEU A C 1
ATOM 1413 O O . LEU A 1 182 ? -22.033 -2.503 34.207 1.00 96.88 182 LEU A O 1
ATOM 1417 N N . SER A 1 183 ? -20.977 -4.285 33.335 1.00 98.25 183 SER A N 1
ATOM 1418 C CA . SER A 1 183 ? -21.909 -5.274 33.883 1.00 98.25 183 SER A CA 1
ATOM 1419 C C . SER A 1 183 ? -21.838 -5.336 35.411 1.00 98.25 183 SER A C 1
ATOM 1421 O O . SER A 1 183 ? -22.880 -5.430 36.055 1.00 98.25 183 SER A O 1
ATOM 1423 N N . GLU A 1 184 ? -20.641 -5.299 35.998 1.00 98.06 184 GLU A N 1
ATOM 1424 C CA . GLU A 1 184 ? -20.447 -5.279 37.455 1.00 98.06 184 GLU A CA 1
ATOM 1425 C C . GLU A 1 184 ? -21.041 -4.016 38.081 1.00 98.06 184 GLU A C 1
ATOM 1427 O O . GLU A 1 184 ? -21.815 -4.100 39.033 1.00 98.06 184 GLU A O 1
ATOM 1432 N N . GLN A 1 185 ? -20.747 -2.851 37.498 1.00 97.69 185 GLN A N 1
ATOM 1433 C CA . GLN A 1 185 ? -21.304 -1.572 37.936 1.00 97.69 185 GLN A CA 1
ATOM 1434 C C . GLN A 1 185 ? -22.832 -1.561 37.860 1.00 97.69 185 GLN A C 1
ATOM 1436 O O . GLN A 1 185 ? -23.479 -1.071 38.780 1.00 97.69 185 GLN A O 1
ATOM 1441 N N . SER A 1 186 ? -23.414 -2.134 36.803 1.00 98.06 186 SER A N 1
ATOM 1442 C CA . SER A 1 186 ? -24.873 -2.230 36.663 1.00 98.06 186 SER A CA 1
ATOM 1443 C C . SER A 1 186 ? -25.492 -3.070 37.785 1.00 98.06 186 SER A C 1
ATOM 1445 O O . SER A 1 186 ? -26.453 -2.634 38.410 1.00 98.06 186 SER A O 1
ATOM 1447 N N . ARG A 1 187 ? -24.893 -4.225 38.117 1.00 98.38 187 ARG A N 1
ATOM 1448 C CA . ARG A 1 187 ? -25.346 -5.060 39.245 1.00 98.38 187 ARG A CA 1
ATOM 1449 C C . ARG A 1 187 ? -25.238 -4.327 40.580 1.00 98.38 187 ARG A C 1
ATOM 1451 O O . ARG A 1 187 ? -26.186 -4.350 41.355 1.00 98.38 187 ARG A O 1
ATOM 1458 N N . ALA A 1 188 ? -24.121 -3.642 40.826 1.00 97.44 188 ALA A N 1
ATOM 1459 C CA . ALA A 1 188 ? -23.931 -2.865 42.049 1.00 97.44 188 ALA A CA 1
ATOM 1460 C C . ALA A 1 188 ? -24.975 -1.740 42.183 1.00 97.44 188 ALA A C 1
ATOM 1462 O O . ALA A 1 188 ? -25.511 -1.517 43.266 1.00 97.44 188 ALA A O 1
ATOM 1463 N N . ILE A 1 189 ? -25.307 -1.059 41.079 1.00 96.94 189 ILE A N 1
ATOM 1464 C CA . ILE A 1 189 ? -26.374 -0.050 41.047 1.00 96.94 189 ILE A CA 1
ATOM 1465 C C . ILE A 1 189 ? -27.727 -0.678 41.406 1.00 96.94 189 ILE A C 1
ATOM 1467 O O . ILE A 1 189 ? -28.451 -0.124 42.233 1.00 96.94 189 ILE A O 1
ATOM 1471 N N . ASP A 1 190 ? -28.069 -1.830 40.827 1.00 98.00 190 ASP A N 1
ATOM 1472 C CA . ASP A 1 190 ? -29.334 -2.522 41.106 1.00 98.00 190 ASP A CA 1
ATOM 1473 C C . ASP A 1 190 ? -29.435 -2.992 42.569 1.00 98.00 190 ASP A C 1
ATOM 1475 O O . ASP A 1 190 ? -30.493 -2.873 43.201 1.00 98.00 190 ASP A O 1
ATOM 1479 N N . GLU A 1 191 ? -28.330 -3.482 43.135 1.00 97.81 191 GLU A N 1
ATOM 1480 C CA . GLU A 1 191 ? -28.226 -3.878 44.542 1.00 97.81 191 GLU A CA 1
ATOM 1481 C C . GLU A 1 191 ? -28.408 -2.685 45.490 1.00 97.81 191 GLU A C 1
ATOM 1483 O O . GLU A 1 191 ? -29.205 -2.764 46.432 1.00 97.81 191 GLU A O 1
ATOM 1488 N N . GLU A 1 192 ? -27.726 -1.562 45.237 1.00 97.25 192 GLU A N 1
ATOM 1489 C CA . GLU A 1 192 ? -27.877 -0.348 46.047 1.00 97.25 192 GLU A CA 1
ATOM 1490 C C . GLU A 1 192 ? -29.284 0.244 45.925 1.00 97.25 192 GLU A C 1
ATOM 1492 O O . GLU A 1 192 ? -29.890 0.594 46.938 1.00 97.25 192 GLU A O 1
ATOM 1497 N N . ASN A 1 193 ? -29.857 0.283 44.718 1.00 97.25 193 ASN A N 1
ATOM 1498 C CA . ASN A 1 193 ? -31.241 0.716 44.513 1.00 97.25 193 ASN A CA 1
ATOM 1499 C C . ASN A 1 193 ? -32.220 -0.147 45.322 1.00 97.25 193 ASN A C 1
ATOM 1501 O O . ASN A 1 193 ? -33.101 0.380 46.005 1.00 97.25 193 ASN A O 1
ATOM 1505 N N . SER A 1 194 ? -32.034 -1.469 45.305 1.00 97.75 194 SER A N 1
ATOM 1506 C CA . SER A 1 194 ? -32.852 -2.406 46.082 1.00 97.75 194 SER A CA 1
ATOM 1507 C C . SER A 1 194 ? -32.696 -2.189 47.590 1.00 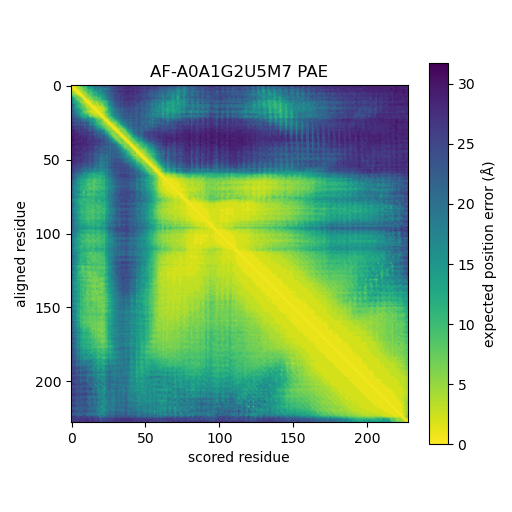97.75 194 SER A C 1
ATOM 1509 O O . SER A 1 194 ? -33.683 -2.206 48.329 1.00 97.75 194 SER A O 1
ATOM 1511 N N . ARG A 1 195 ? -31.468 -1.944 48.067 1.00 96.56 195 ARG A N 1
ATOM 1512 C CA . ARG A 1 195 ? -31.188 -1.645 49.478 1.00 96.56 195 ARG A CA 1
ATOM 1513 C C . ARG A 1 195 ? -31.850 -0.341 49.919 1.00 96.56 195 ARG A C 1
ATOM 1515 O O . ARG A 1 195 ? -32.490 -0.323 50.970 1.00 96.56 195 ARG A O 1
ATOM 1522 N N . ILE A 1 196 ? -31.728 0.720 49.121 1.00 94.81 196 ILE A N 1
ATOM 1523 C CA . ILE A 1 196 ? -32.350 2.025 49.383 1.00 94.81 196 ILE A CA 1
ATOM 1524 C C . ILE A 1 196 ? -33.870 1.877 49.463 1.00 94.81 196 ILE A C 1
ATOM 1526 O O . ILE A 1 196 ? -34.488 2.358 50.413 1.00 94.81 196 ILE A O 1
ATOM 1530 N N . GLU A 1 197 ? -34.475 1.178 48.505 1.00 97.12 197 GLU A N 1
ATOM 1531 C CA . GLU A 1 197 ? -35.925 1.000 48.456 1.00 97.12 197 GLU A CA 1
ATOM 1532 C C . GLU A 1 197 ? -36.447 0.160 49.631 1.00 97.12 197 GLU A C 1
ATOM 1534 O O . GLU A 1 197 ? -37.455 0.501 50.254 1.00 97.12 197 GLU A O 1
ATOM 1539 N N . ASN A 1 198 ? -35.727 -0.896 50.014 1.00 96.25 198 ASN A N 1
ATOM 1540 C CA . ASN A 1 198 ? -36.045 -1.662 51.218 1.00 96.25 198 ASN A CA 1
ATOM 1541 C C . ASN A 1 198 ? -35.905 -0.809 52.486 1.00 96.25 198 ASN A C 1
ATOM 1543 O O . ASN A 1 198 ? -36.787 -0.843 53.343 1.00 96.25 198 ASN A O 1
ATOM 1547 N N . GLY A 1 199 ? -34.846 -0.000 52.589 1.00 94.50 199 GLY A N 1
ATOM 1548 C CA . GLY A 1 199 ? -34.650 0.934 53.697 1.00 94.50 199 GLY A CA 1
ATOM 1549 C C . GLY A 1 199 ? -35.800 1.935 53.828 1.00 94.50 199 GLY A C 1
ATOM 1550 O O . GLY A 1 199 ? -36.305 2.149 54.929 1.00 94.50 199 GLY A O 1
ATOM 1551 N N . ARG A 1 200 ? -36.282 2.481 52.704 1.00 96.12 200 ARG A N 1
ATOM 1552 C CA . ARG A 1 200 ? -37.460 3.365 52.664 1.00 96.12 200 ARG A CA 1
ATOM 1553 C C . ARG A 1 200 ? -38.718 2.679 53.186 1.00 96.12 200 ARG A C 1
ATOM 1555 O O . ARG A 1 200 ? -39.410 3.253 54.024 1.00 96.12 200 ARG A O 1
ATOM 1562 N N . LYS A 1 201 ? -38.996 1.453 52.735 1.00 97.50 201 LYS A N 1
ATOM 1563 C CA . LYS A 1 201 ? -40.160 0.670 53.186 1.00 97.50 201 LYS A CA 1
ATOM 1564 C C . LYS A 1 201 ? -40.101 0.373 54.683 1.00 97.50 201 LYS A C 1
ATOM 1566 O O . LYS A 1 201 ? -41.089 0.580 55.381 1.00 97.50 201 LYS A O 1
ATOM 1571 N N . VAL A 1 202 ? -38.941 -0.068 55.178 1.00 96.81 202 VAL A N 1
ATOM 1572 C CA . VAL A 1 202 ? -38.725 -0.356 56.605 1.00 96.81 202 VAL A CA 1
ATOM 1573 C C . VAL A 1 202 ? -38.910 0.903 57.450 1.00 96.81 202 VAL A C 1
ATOM 1575 O O . VAL A 1 202 ? -39.620 0.862 58.452 1.00 96.81 202 VAL A O 1
ATOM 1578 N N . PHE A 1 203 ? -38.323 2.029 57.035 1.00 97.94 203 PHE A N 1
ATOM 1579 C CA . PHE A 1 203 ? -38.479 3.302 57.736 1.00 97.94 203 PHE A CA 1
ATOM 1580 C C . PHE A 1 203 ? -39.938 3.771 57.760 1.00 97.94 203 PHE A C 1
ATOM 1582 O O . PHE A 1 203 ? -40.427 4.137 58.823 1.00 97.94 203 PHE A O 1
ATOM 1589 N N . SER A 1 204 ? -40.643 3.717 56.624 1.00 97.69 204 SER A N 1
ATOM 1590 C CA . SER A 1 204 ? -42.062 4.091 56.545 1.00 97.69 204 SER A CA 1
ATOM 1591 C C . SER A 1 204 ? -42.911 3.260 57.505 1.00 97.69 204 SER A C 1
ATOM 1593 O O . SER A 1 204 ? -43.669 3.818 58.288 1.00 97.69 204 SER A O 1
ATOM 1595 N N . LEU A 1 205 ? -42.727 1.935 57.515 1.00 97.81 205 LEU A N 1
ATOM 1596 C CA . LEU A 1 205 ? -43.452 1.042 58.419 1.00 97.81 205 LEU A CA 1
ATOM 1597 C C . LEU A 1 205 ? -43.166 1.361 59.895 1.00 97.81 205 LEU A C 1
ATOM 1599 O O . LEU A 1 205 ? -44.079 1.358 60.726 1.00 97.81 205 LEU A O 1
ATOM 1603 N N . ALA A 1 206 ? -41.902 1.637 60.228 1.00 96.56 206 ALA A N 1
ATOM 1604 C CA . ALA A 1 206 ? -41.502 2.019 61.577 1.00 96.56 206 ALA A CA 1
ATOM 1605 C C . ALA A 1 206 ? -42.117 3.366 61.992 1.00 96.56 206 ALA A C 1
ATOM 1607 O O . ALA A 1 206 ? -42.627 3.484 63.106 1.00 96.56 206 ALA A O 1
ATOM 1608 N N . ALA A 1 207 ? -42.117 4.353 61.092 1.00 97.00 207 ALA A N 1
ATOM 1609 C CA . ALA A 1 207 ? -42.725 5.660 61.311 1.00 97.00 207 ALA A CA 1
ATOM 1610 C C . ALA A 1 207 ? -44.244 5.550 61.523 1.00 97.00 207 ALA A C 1
ATOM 1612 O O . ALA A 1 207 ? -44.748 6.084 62.509 1.00 97.00 207 ALA A O 1
ATOM 1613 N N . ASP A 1 208 ? -44.950 4.785 60.684 1.00 98.31 208 ASP A N 1
ATOM 1614 C CA . ASP A 1 208 ? -46.395 4.543 60.813 1.00 98.31 208 ASP A CA 1
ATOM 1615 C C . ASP A 1 208 ? -46.738 3.853 62.143 1.00 98.31 208 ASP A C 1
ATOM 1617 O O . ASP A 1 208 ? -47.717 4.191 62.811 1.00 98.31 208 ASP A O 1
ATOM 1621 N N . THR A 1 209 ? -45.917 2.884 62.558 1.00 98.38 209 THR A N 1
ATOM 1622 C CA . THR A 1 209 ? -46.091 2.167 63.832 1.00 98.38 209 THR A C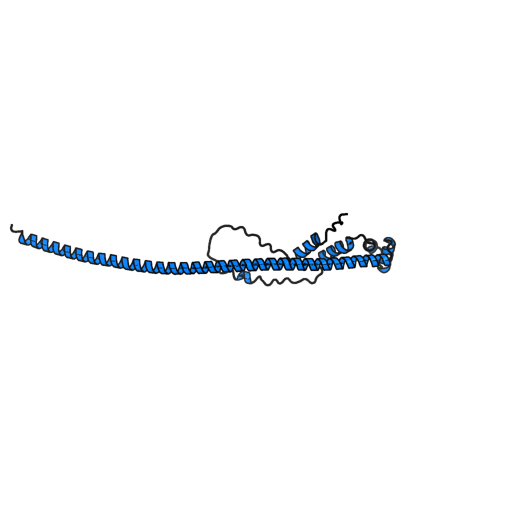A 1
ATOM 1623 C C . THR A 1 209 ? -45.878 3.095 65.029 1.00 98.38 209 THR A C 1
ATOM 1625 O O . THR A 1 209 ? -46.665 3.082 65.981 1.00 98.38 209 THR A O 1
ATOM 1628 N N . LEU A 1 210 ? -44.835 3.929 64.981 1.00 97.94 210 LEU A N 1
ATOM 1629 C CA . LEU A 1 210 ? -44.561 4.926 66.013 1.00 97.94 210 LEU A CA 1
ATOM 1630 C C . LEU A 1 210 ? -45.684 5.966 66.085 1.00 97.94 210 LEU A C 1
ATOM 1632 O O . LEU A 1 210 ? -46.135 6.289 67.182 1.00 97.94 210 LEU A O 1
ATOM 1636 N N . GLN A 1 211 ? -46.172 6.443 64.937 1.00 98.06 211 GLN A N 1
ATOM 1637 C CA . GLN A 1 211 ? -47.288 7.381 64.866 1.00 98.06 211 GLN A CA 1
ATOM 1638 C C . GLN A 1 211 ? -48.539 6.808 65.543 1.00 98.06 211 GLN A C 1
ATOM 1640 O O . GLN A 1 211 ? -49.080 7.457 66.436 1.00 98.06 211 GLN A O 1
ATOM 1645 N N . LYS A 1 212 ? -48.945 5.576 65.205 1.00 98.25 212 LYS A N 1
ATOM 1646 C CA . LYS A 1 212 ? -50.086 4.903 65.855 1.00 98.25 212 LYS A CA 1
ATOM 1647 C C . LYS A 1 212 ? -49.909 4.793 67.369 1.00 98.25 212 LYS A C 1
ATOM 1649 O O . LYS A 1 212 ? -50.817 5.106 68.128 1.00 98.25 212 LYS A O 1
ATOM 1654 N N . THR A 1 213 ? -48.714 4.411 67.819 1.00 98.00 213 THR A N 1
ATOM 1655 C CA . THR A 1 213 ? -48.399 4.290 69.253 1.00 98.00 213 THR A CA 1
ATOM 1656 C C . THR A 1 213 ? -48.525 5.635 69.983 1.00 98.00 213 THR A C 1
ATOM 1658 O O . THR A 1 213 ? -49.030 5.703 71.109 1.00 98.00 213 THR A O 1
ATOM 1661 N N . LEU A 1 214 ? -48.066 6.723 69.353 1.00 97.12 214 LEU A N 1
ATOM 1662 C CA . LEU A 1 214 ? -48.207 8.083 69.878 1.00 97.12 214 LEU A CA 1
ATOM 1663 C C . LEU A 1 214 ? -49.672 8.541 69.894 1.00 97.12 214 LEU A C 1
ATOM 1665 O O . LEU A 1 214 ? -50.093 9.165 70.868 1.00 97.12 214 LEU A O 1
ATOM 1669 N N . GLU A 1 215 ? -50.456 8.213 68.864 1.00 97.94 215 GLU A N 1
ATOM 1670 C CA . GLU A 1 215 ? -51.896 8.496 68.799 1.00 97.94 215 GLU A CA 1
ATOM 1671 C C . GLU A 1 215 ? -52.663 7.769 69.917 1.00 97.94 215 GLU A C 1
ATOM 1673 O O . GLU A 1 215 ? -53.363 8.420 70.694 1.00 97.94 215 GLU A O 1
ATOM 1678 N N . GLU A 1 216 ? -52.441 6.464 70.103 1.00 97.88 216 GLU A N 1
ATOM 1679 C CA . GLU A 1 216 ? -53.036 5.681 71.199 1.00 97.88 216 GLU A CA 1
ATOM 1680 C C . GLU A 1 216 ? -52.652 6.230 72.582 1.00 97.88 216 GLU A C 1
ATOM 1682 O O . GLU A 1 216 ? -53.467 6.289 73.507 1.00 97.88 216 GLU A O 1
ATOM 1687 N N . SER A 1 217 ? -51.392 6.642 72.747 1.00 97.19 217 SER A N 1
ATOM 1688 C CA . SER A 1 217 ? -50.908 7.238 73.997 1.00 97.19 217 SER A CA 1
ATOM 1689 C C . SER A 1 217 ? -51.590 8.578 74.272 1.00 97.19 217 SER A C 1
ATOM 1691 O O . SER A 1 217 ? -52.011 8.838 75.399 1.00 97.19 217 SER A O 1
ATOM 1693 N N . ARG A 1 218 ? -51.756 9.414 73.241 1.00 97.06 218 ARG A N 1
ATOM 1694 C CA . ARG A 1 218 ? -52.482 10.688 73.322 1.00 97.06 218 ARG A CA 1
ATOM 1695 C C . ARG A 1 218 ? -53.945 10.478 73.717 1.00 97.06 218 ARG A C 1
ATOM 1697 O O . ARG A 1 218 ? -54.457 11.228 74.547 1.00 97.06 218 ARG A O 1
ATOM 1704 N N . GLU A 1 219 ? -54.620 9.484 73.147 1.00 96.69 219 GLU A N 1
ATOM 1705 C CA . GLU A 1 219 ? -56.001 9.140 73.508 1.00 96.69 219 GLU A CA 1
ATOM 1706 C C . GLU A 1 219 ? -56.121 8.720 74.976 1.00 96.69 219 GLU A C 1
ATOM 1708 O O . GLU A 1 219 ? -56.971 9.254 75.692 1.00 96.69 219 GLU A O 1
ATOM 1713 N N . LYS A 1 220 ? -55.220 7.853 75.457 1.00 96.12 220 LYS A N 1
ATOM 1714 C CA . LYS A 1 220 ? -55.162 7.448 76.873 1.00 96.12 220 LYS A CA 1
ATOM 1715 C C . LYS A 1 220 ? -54.948 8.648 77.796 1.00 96.12 220 LYS A C 1
ATOM 1717 O O . LYS A 1 220 ? -55.683 8.802 78.769 1.00 96.12 220 LYS A O 1
ATOM 1722 N N . ILE A 1 221 ? -53.994 9.527 77.478 1.00 94.94 221 ILE A N 1
ATOM 1723 C CA . ILE A 1 221 ? -53.741 10.765 78.238 1.00 94.94 221 ILE A CA 1
ATOM 1724 C C . ILE A 1 221 ? -55.026 11.600 78.333 1.00 94.94 221 ILE A C 1
ATOM 1726 O O . ILE A 1 221 ? -55.429 11.985 79.430 1.00 94.94 221 ILE A O 1
ATOM 1730 N N . ASN A 1 222 ? -55.711 11.822 77.208 1.00 94.12 222 ASN A N 1
ATOM 1731 C CA . ASN A 1 222 ? -56.963 12.583 77.174 1.00 94.12 222 ASN A CA 1
ATOM 1732 C C . ASN A 1 222 ? -58.106 11.914 77.954 1.00 94.12 222 ASN A C 1
ATOM 1734 O O . ASN A 1 222 ? -58.971 12.614 78.477 1.00 94.12 222 ASN A O 1
ATOM 1738 N N . GLN A 1 223 ? -58.152 10.581 78.006 1.00 94.56 223 GLN A N 1
ATOM 1739 C CA . GLN A 1 223 ? -59.177 9.836 78.736 1.00 94.56 223 GLN A CA 1
ATOM 1740 C C . GLN A 1 223 ? -58.968 9.913 80.254 1.00 94.56 223 GLN A C 1
ATOM 1742 O O . GLN A 1 223 ? -59.927 10.156 80.984 1.00 94.56 223 GLN A O 1
ATOM 1747 N N . PHE A 1 224 ? -57.734 9.724 80.730 1.00 94.50 224 PHE A N 1
ATOM 1748 C CA . PHE A 1 224 ? -57.440 9.628 82.164 1.00 94.50 224 PHE A CA 1
ATOM 1749 C C . PHE A 1 224 ? -57.209 10.981 82.844 1.00 94.50 224 PHE A C 1
ATOM 1751 O O . PHE A 1 224 ? -57.497 11.110 84.030 1.00 94.50 224 PHE A O 1
ATOM 1758 N N . LEU A 1 225 ? -56.736 11.999 82.120 1.00 86.69 225 LEU A N 1
ATOM 1759 C CA . LEU A 1 225 ? -56.474 13.327 82.692 1.00 86.69 225 LEU A CA 1
ATOM 1760 C C . LEU A 1 225 ? -57.651 14.308 82.568 1.00 86.69 225 LEU A C 1
ATOM 1762 O O . LEU A 1 225 ? -57.532 15.447 82.997 1.00 86.69 225 LEU A O 1
ATOM 1766 N N . LYS A 1 226 ? -58.809 13.897 82.031 1.00 66.00 226 LYS A N 1
ATOM 1767 C CA . LYS A 1 226 ? -60.006 14.759 81.901 1.00 66.00 226 LYS A CA 1
ATOM 1768 C C . LYS A 1 226 ? -60.727 15.081 83.224 1.00 66.00 226 LYS A C 1
ATOM 1770 O O . LYS A 1 226 ? -61.717 15.807 83.194 1.00 66.00 226 LYS A O 1
ATOM 1775 N N . GLY A 1 227 ? -60.271 14.530 84.351 1.00 57.06 227 GLY A N 1
ATOM 1776 C CA . GLY A 1 227 ? -60.863 14.719 85.684 1.00 57.06 227 GLY A CA 1
ATOM 1777 C C . GLY A 1 227 ? -59.892 15.205 86.767 1.00 57.06 227 GLY A C 1
ATOM 1778 O O . GLY A 1 227 ? -60.250 15.133 87.941 1.00 57.06 227 GLY A O 1
ATOM 1779 N N . ALA A 1 228 ? -58.691 15.652 86.388 1.00 48.19 228 ALA A N 1
ATOM 1780 C CA . ALA A 1 228 ? -57.740 16.360 87.253 1.00 48.19 228 ALA A CA 1
ATOM 1781 C C . ALA A 1 228 ? -57.751 17.855 86.905 1.00 48.19 228 ALA A C 1
ATOM 1783 O O . ALA A 1 228 ? -57.605 18.670 87.841 1.00 48.19 228 ALA A O 1
#

Solvent-accessible surface area (backbone atoms only — not comparable to full-atom values): 13346 Å² total; per-residue (Å²): 132,84,78,81,79,70,80,58,60,63,74,56,57,47,47,53,53,47,50,69,75,54,60,73,81,68,76,77,82,74,77,89,72,79,93,84,84,95,82,72,85,80,67,66,68,66,67,64,68,75,70,78,77,76,75,77,78,81,72,94,64,84,52,66,68,59,53,50,52,49,44,48,60,45,50,65,68,49,95,39,59,37,46,50,24,50,55,40,35,63,73,40,49,89,77,38,88,48,65,71,61,33,52,54,51,14,30,61,75,54,71,41,50,72,69,50,36,54,52,34,49,51,50,37,53,52,47,44,53,49,52,53,54,52,50,50,54,52,48,54,49,52,51,50,51,51,52,51,54,52,48,54,50,50,54,51,52,51,52,51,50,54,52,51,52,54,51,51,52,53,52,51,52,53,52,51,54,53,51,51,52,51,54,52,51,51,51,53,50,55,51,50,52,50,51,52,53,50,50,51,52,54,50,50,54,51,50,54,52,49,51,50,52,51,51,56,50,51,50,51,50,58,66,71,57,73,82,116

Mean predicted aligned error: 13.17 Å

Sequence (228 aa):
MPEPQRKSFLRRGGEIFANLILEEETPTAGKSASAAKSAGARTAVMDRVAQRDMVSRVHDEVDADTLEALHQEVVLSEHTDFTIFHEKMEQLRDVIPDEATLFAAAAKTSGSSKAKLVSAVGRHLQLLAQEREEFARETDRRVSEKVASLRAKQEGTQSEIASMDAQIAQLQERQRALRETLSEQSRAIDEENSRIENGRKVFSLAADTLQKTLEESREKINQFLKGA